Protein AF-A0A2M7H210-F1 (afdb_monomer_lite)

Secondary structure (DSSP, 8-state):
--HHHHHHHHHTHHHHHHHHHHHHHHHTHHHHHHHHHHHHTT----HHHHHHHHHHHHHHHHHHHHHHHHHHHHH-THHHHHS-HHHHHHHHHHHHHHHHHHHHHHHHHTT---SSS---HHHHHHHHHHHHHHHHHIIIIIS--TT-S-PPPHHHHHHHHHHHHHHHHHHHHHHHHHHHHHH-GGG--THHHHHHHHHHHHHHHHHHHHHTHHHHHHHHHH--SHHHHHHHHHHHHHHHHHHHHHHH-

pLDDT: mean 85.35, std 11.27, range [50.44, 97.88]

Structure (mmCIF, N/CA/C/O backbone):
data_AF-A0A2M7H210-F1
#
_entry.id   AF-A0A2M7H210-F1
#
loop_
_atom_site.group_PDB
_atom_site.id
_atom_site.type_symbol
_atom_site.label_atom_id
_atom_site.label_alt_id
_atom_site.label_comp_id
_atom_site.label_asym_id
_atom_site.label_entity_id
_atom_site.label_seq_id
_atom_site.pdbx_PDB_ins_code
_atom_site.Cartn_x
_atom_site.Cartn_y
_atom_site.Cartn_z
_atom_site.occupancy
_atom_site.B_iso_or_equiv
_atom_site.auth_seq_id
_atom_site.auth_comp_id
_atom_site.auth_asym_id
_atom_site.auth_atom_id
_atom_site.pdbx_PDB_model_num
ATOM 1 N N . MET A 1 1 ? -6.402 -12.802 30.227 1.00 54.97 1 MET A N 1
ATOM 2 C CA . MET A 1 1 ? -5.670 -11.764 29.464 1.00 54.97 1 MET A CA 1
ATOM 3 C C . MET A 1 1 ? -6.463 -10.471 29.579 1.00 54.97 1 MET A C 1
ATOM 5 O O . MET A 1 1 ? -7.644 -10.494 29.256 1.00 54.97 1 MET A O 1
ATOM 9 N N . SER A 1 2 ? -5.897 -9.402 30.146 1.00 61.41 2 SER A N 1
ATOM 10 C CA . SER A 1 2 ? -6.655 -8.170 30.409 1.00 61.41 2 SER A CA 1
ATOM 11 C C . SER A 1 2 ? -7.046 -7.480 29.098 1.00 61.41 2 SER A C 1
ATOM 13 O O . SER A 1 2 ? -6.285 -7.476 28.130 1.00 61.41 2 SER A O 1
ATOM 15 N N . THR A 1 3 ? -8.230 -6.871 29.065 1.00 71.19 3 THR A N 1
ATOM 16 C CA . THR A 1 3 ? -8.740 -6.068 27.935 1.00 71.19 3 THR A CA 1
ATOM 17 C C . THR A 1 3 ? -7.764 -4.964 27.500 1.00 71.19 3 THR A C 1
ATOM 19 O O . THR A 1 3 ? -7.762 -4.565 26.338 1.00 71.19 3 THR A O 1
ATOM 22 N N . SER A 1 4 ? -6.878 -4.533 28.403 1.00 72.38 4 SER A N 1
ATOM 23 C CA . SER A 1 4 ? -5.791 -3.581 28.151 1.00 72.38 4 SER A CA 1
ATOM 24 C C . SER A 1 4 ? -4.758 -4.086 27.131 1.00 72.38 4 SER A C 1
ATOM 26 O O . SER A 1 4 ? -4.449 -3.375 26.176 1.00 72.38 4 SER A O 1
ATOM 28 N N . PHE A 1 5 ? -4.286 -5.334 27.250 1.00 75.81 5 PHE A N 1
ATOM 29 C CA . PHE A 1 5 ? -3.266 -5.876 26.337 1.00 75.81 5 PHE A CA 1
ATOM 30 C C . PHE A 1 5 ? -3.789 -6.021 24.903 1.00 75.81 5 PHE A C 1
ATOM 32 O O . PHE A 1 5 ? -3.098 -5.686 23.945 1.00 75.81 5 PHE A O 1
ATOM 39 N N . LEU A 1 6 ? -5.036 -6.474 24.745 1.00 74.25 6 LEU A N 1
ATOM 40 C CA . LEU A 1 6 ? -5.645 -6.646 23.425 1.00 74.25 6 LEU A CA 1
ATOM 41 C C . LEU A 1 6 ? -5.843 -5.299 22.710 1.00 74.25 6 LEU A C 1
ATOM 43 O O . LEU A 1 6 ? -5.673 -5.212 21.497 1.00 74.25 6 LEU A O 1
ATOM 47 N N . ASN A 1 7 ? -6.192 -4.251 23.459 1.00 70.56 7 ASN A N 1
ATOM 48 C CA . ASN A 1 7 ? -6.334 -2.901 22.919 1.00 70.56 7 ASN A CA 1
ATOM 49 C C . ASN A 1 7 ? -4.974 -2.301 22.541 1.00 70.56 7 ASN A C 1
ATOM 51 O O . ASN A 1 7 ? -4.860 -1.693 21.481 1.00 70.56 7 ASN A O 1
ATOM 55 N N . TYR A 1 8 ? -3.943 -2.546 23.353 1.00 74.25 8 TYR A N 1
ATOM 56 C CA . TYR A 1 8 ? -2.568 -2.153 23.049 1.00 74.25 8 TYR A CA 1
ATOM 57 C C . TYR A 1 8 ? -2.049 -2.828 21.770 1.00 74.25 8 TYR A C 1
ATOM 59 O O . TYR A 1 8 ? -1.584 -2.158 20.854 1.00 74.25 8 TYR A O 1
ATOM 67 N N . ALA A 1 9 ? -2.214 -4.149 21.647 1.00 78.88 9 ALA A N 1
ATOM 68 C CA . ALA A 1 9 ? -1.793 -4.890 20.458 1.00 78.88 9 ALA A CA 1
ATOM 69 C C . ALA A 1 9 ? -2.498 -4.410 19.176 1.00 78.88 9 ALA A C 1
ATOM 71 O O . ALA A 1 9 ? -1.893 -4.393 18.108 1.00 78.88 9 ALA A O 1
ATOM 72 N N . LYS A 1 10 ? -3.768 -3.994 19.274 1.00 77.19 10 LYS A N 1
ATOM 73 C CA . LYS A 1 10 ? -4.526 -3.431 18.144 1.00 77.19 10 LYS A CA 1
ATOM 74 C C . LYS A 1 10 ? -4.008 -2.058 17.718 1.00 77.19 10 LYS A C 1
ATOM 76 O O . LYS A 1 10 ? -3.825 -1.842 16.527 1.00 77.19 10 LYS A O 1
ATOM 81 N N . ALA A 1 11 ? -3.708 -1.179 18.674 1.00 73.56 11 ALA A N 1
ATOM 82 C CA . ALA A 1 11 ? -3.163 0.154 18.398 1.00 73.56 11 ALA A CA 1
ATOM 83 C C . ALA A 1 11 ? -1.788 0.117 17.698 1.00 73.56 11 ALA A C 1
ATOM 85 O O . ALA A 1 11 ? -1.398 1.085 17.054 1.00 73.56 11 ALA A O 1
ATOM 86 N N . HIS A 1 12 ? -1.067 -1.006 17.787 1.00 86.12 12 HIS A N 1
ATOM 87 C CA . HIS A 1 12 ? 0.260 -1.182 17.189 1.00 86.12 12 HIS A CA 1
ATOM 88 C C . HIS A 1 12 ? 0.289 -2.125 15.977 1.00 86.12 12 HIS A C 1
ATOM 90 O O . HIS A 1 12 ? 1.363 -2.561 15.559 1.00 86.12 12 HIS A O 1
ATOM 96 N N . ARG A 1 13 ? -0.862 -2.429 15.363 1.00 90.19 13 ARG A N 1
ATOM 97 C CA . ARG A 1 13 ? -0.901 -3.275 14.157 1.00 90.19 13 ARG A CA 1
ATOM 98 C C . ARG A 1 13 ? -0.168 -2.670 12.965 1.00 90.19 13 ARG A C 1
ATOM 100 O O . ARG A 1 13 ? 0.475 -3.420 12.239 1.00 90.19 13 ARG A O 1
ATOM 107 N N . GLY A 1 14 ? -0.195 -1.350 12.779 1.00 89.69 14 GLY A N 1
ATOM 108 C CA . GLY A 1 14 ? 0.571 -0.728 11.695 1.00 89.69 14 GLY A CA 1
ATOM 109 C C . GLY A 1 14 ? 2.087 -0.748 11.932 1.00 89.69 14 GLY A C 1
ATOM 110 O O . GLY A 1 14 ? 2.851 -0.844 10.975 1.00 89.69 14 GLY A O 1
ATOM 111 N N . VAL A 1 15 ? 2.544 -0.802 13.191 1.00 92.25 15 VAL A N 1
ATOM 112 C CA . VAL A 1 15 ? 3.959 -1.074 13.509 1.00 92.25 15 VAL A CA 1
ATOM 113 C C . VAL A 1 15 ? 4.332 -2.502 13.104 1.00 92.25 15 VAL A C 1
ATOM 115 O O . VAL A 1 15 ? 5.370 -2.712 12.483 1.00 92.25 15 VAL A O 1
ATOM 118 N N . ALA A 1 16 ? 3.477 -3.484 13.409 1.00 93.44 16 ALA A N 1
ATOM 119 C CA . ALA A 1 16 ? 3.690 -4.865 12.976 1.00 93.44 16 ALA A CA 1
ATOM 120 C C . ALA A 1 16 ? 3.699 -4.986 11.442 1.00 93.44 16 ALA A C 1
ATOM 122 O O . ALA A 1 16 ? 4.568 -5.659 10.895 1.00 93.44 16 ALA A O 1
ATOM 123 N N . PHE A 1 17 ? 2.796 -4.283 10.751 1.00 95.88 17 PHE A N 1
ATOM 124 C CA . PHE A 1 17 ? 2.815 -4.166 9.293 1.00 95.88 17 PHE A CA 1
ATOM 125 C C . PHE A 1 17 ? 4.162 -3.636 8.786 1.00 95.88 17 PHE A C 1
ATOM 127 O O . PHE A 1 17 ? 4.757 -4.257 7.914 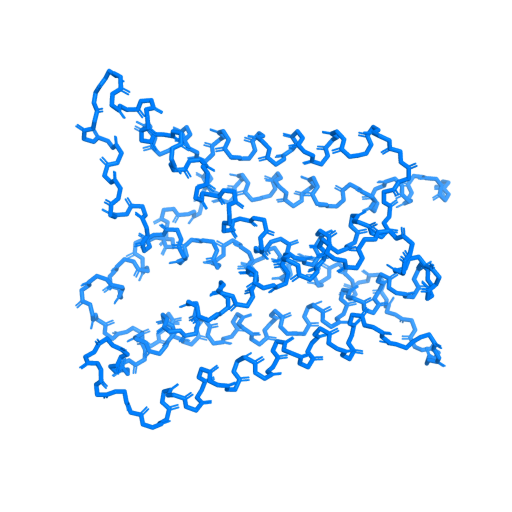1.00 95.88 17 PHE A O 1
ATOM 134 N N . ASN A 1 18 ? 4.677 -2.542 9.359 1.00 95.75 18 ASN A N 1
ATOM 135 C CA . ASN A 1 18 ? 5.951 -1.947 8.946 1.00 95.75 18 ASN A CA 1
ATOM 136 C C . ASN A 1 18 ? 7.116 -2.946 9.090 1.00 95.75 18 ASN A C 1
ATOM 138 O O . ASN A 1 18 ? 7.953 -3.053 8.200 1.00 95.75 18 ASN A O 1
ATOM 142 N N . LEU A 1 19 ? 7.138 -3.740 10.167 1.00 95.12 19 LEU A N 1
ATOM 143 C CA . LEU A 1 19 ? 8.138 -4.801 10.349 1.00 95.12 19 LEU A CA 1
ATOM 144 C C . LEU A 1 19 ? 8.019 -5.911 9.295 1.00 95.12 19 LEU A C 1
ATOM 146 O O . LEU A 1 19 ? 9.030 -6.352 8.751 1.00 95.12 19 LEU A O 1
ATOM 150 N N . VAL A 1 20 ? 6.796 -6.355 8.990 1.00 96.25 20 VAL A N 1
ATOM 151 C CA . VAL A 1 20 ? 6.556 -7.353 7.934 1.00 96.25 20 VAL A CA 1
ATOM 152 C C . VAL A 1 20 ? 6.946 -6.797 6.566 1.00 96.25 20 VAL A C 1
ATOM 154 O O . VAL A 1 20 ? 7.534 -7.515 5.765 1.00 96.25 20 VAL A O 1
ATOM 157 N N . PHE A 1 21 ? 6.684 -5.517 6.314 1.00 95.94 21 PHE A N 1
ATOM 158 C CA . PHE A 1 21 ? 7.062 -4.842 5.080 1.00 95.94 21 PHE A CA 1
ATOM 159 C C . PHE A 1 21 ? 8.587 -4.731 4.926 1.00 95.94 21 PHE A C 1
ATOM 161 O O . PHE A 1 21 ? 9.111 -5.028 3.858 1.00 95.94 21 PHE A O 1
ATOM 168 N N . ILE A 1 22 ? 9.318 -4.395 5.995 1.00 95.56 22 ILE A N 1
ATOM 169 C CA . ILE A 1 22 ? 10.793 -4.431 6.017 1.00 95.56 22 ILE A CA 1
ATOM 170 C C . ILE A 1 22 ? 11.304 -5.835 5.669 1.00 95.56 22 ILE A C 1
ATOM 172 O O . ILE A 1 22 ? 12.197 -5.983 4.836 1.00 95.56 22 ILE A O 1
ATOM 176 N N . LEU A 1 23 ? 10.719 -6.874 6.272 1.00 95.56 23 LEU A N 1
ATOM 177 C CA . LEU A 1 23 ? 11.086 -8.261 5.983 1.00 95.56 23 LEU A CA 1
ATOM 178 C C . LEU A 1 23 ? 10.789 -8.637 4.524 1.00 95.56 23 LEU A C 1
ATOM 180 O O . LEU A 1 23 ? 11.584 -9.323 3.8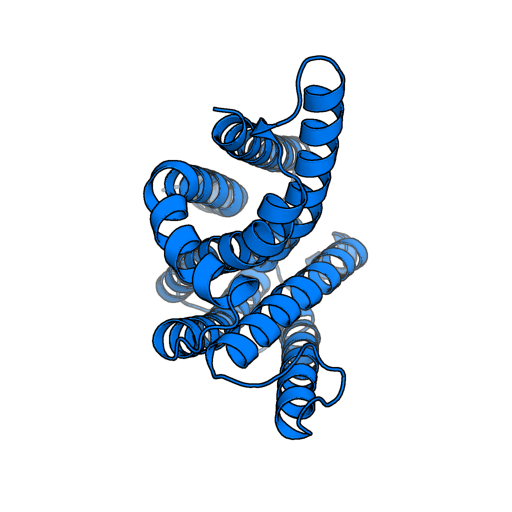84 1.00 95.56 23 LEU A O 1
ATOM 184 N N . TYR A 1 24 ? 9.663 -8.168 3.991 1.00 95.38 24 TYR A N 1
ATOM 185 C CA . TYR A 1 24 ? 9.306 -8.334 2.588 1.00 95.38 24 TYR A CA 1
ATOM 186 C C . TYR A 1 24 ? 10.326 -7.670 1.653 1.00 95.38 24 TYR A C 1
ATOM 188 O O . TYR A 1 24 ? 10.808 -8.321 0.730 1.00 95.38 24 TYR A O 1
ATOM 196 N N . VAL A 1 25 ? 10.697 -6.416 1.917 1.00 92.62 25 VAL A N 1
ATOM 197 C CA . VAL A 1 25 ? 11.721 -5.668 1.167 1.00 92.62 25 VAL A CA 1
ATOM 198 C C . VAL A 1 25 ? 13.045 -6.427 1.164 1.00 92.62 25 VAL A C 1
ATOM 200 O O . VAL A 1 25 ? 13.636 -6.639 0.111 1.00 92.62 25 VAL A O 1
ATOM 203 N N . ALA A 1 26 ? 13.472 -6.918 2.329 1.00 92.88 26 ALA A N 1
ATOM 204 C CA . ALA A 1 26 ? 14.739 -7.626 2.474 1.00 92.88 26 ALA A CA 1
ATOM 205 C C . ALA A 1 26 ? 14.796 -8.968 1.721 1.00 92.88 26 ALA A C 1
ATOM 207 O O . ALA A 1 26 ? 15.870 -9.372 1.283 1.00 92.88 26 ALA A O 1
ATOM 208 N N . LEU A 1 27 ? 13.671 -9.688 1.613 1.00 93.62 27 LEU A N 1
ATOM 209 C CA . LEU A 1 27 ? 13.661 -11.083 1.151 1.00 93.62 27 LEU A CA 1
ATOM 210 C C . LEU A 1 27 ? 12.991 -11.301 -0.210 1.00 93.62 27 LEU A C 1
ATOM 212 O O . LEU A 1 27 ? 13.406 -12.181 -0.960 1.00 93.62 27 LEU A O 1
ATOM 216 N N . PHE A 1 28 ? 11.931 -10.554 -0.516 1.00 90.62 28 PHE A N 1
ATOM 217 C CA . PHE A 1 28 ? 11.007 -10.873 -1.609 1.00 90.62 28 PHE A CA 1
ATOM 218 C C . PHE A 1 28 ? 10.894 -9.775 -2.666 1.00 90.62 28 PHE A C 1
ATOM 220 O O . PHE A 1 28 ? 10.545 -10.084 -3.805 1.00 90.62 28 PHE A O 1
ATOM 227 N N . GLN A 1 29 ? 11.212 -8.520 -2.336 1.00 89.62 29 GLN A N 1
ATOM 228 C CA . GLN A 1 29 ? 11.146 -7.420 -3.302 1.00 89.62 29 GLN A CA 1
ATOM 229 C C . GLN A 1 29 ? 11.952 -7.688 -4.590 1.00 89.62 29 GLN A C 1
ATOM 231 O O . GLN A 1 29 ? 11.381 -7.465 -5.658 1.00 89.62 29 GLN A O 1
ATOM 236 N N . PRO A 1 30 ? 13.198 -8.214 -4.561 1.00 85.44 30 PRO A N 1
ATOM 237 C CA . PRO A 1 30 ? 13.960 -8.463 -5.792 1.00 85.44 30 PRO A CA 1
ATOM 238 C C . PRO A 1 30 ? 13.266 -9.427 -6.764 1.00 85.44 30 PRO A C 1
ATOM 240 O O . PRO A 1 30 ? 13.347 -9.257 -7.979 1.00 85.44 30 PRO A O 1
ATOM 243 N N . LEU A 1 31 ? 12.541 -10.421 -6.236 1.00 83.88 31 LEU A N 1
ATOM 244 C CA . LEU A 1 31 ? 11.816 -11.399 -7.050 1.00 83.88 31 LEU A CA 1
ATOM 245 C C . LEU A 1 31 ? 10.662 -10.736 -7.809 1.00 83.88 31 LEU A C 1
ATOM 247 O O . LEU A 1 31 ? 10.481 -10.992 -8.996 1.00 83.88 31 LEU A O 1
ATOM 251 N N . LEU A 1 32 ? 9.903 -9.867 -7.137 1.00 80.75 32 LEU A N 1
ATOM 252 C CA . LEU A 1 32 ? 8.762 -9.181 -7.743 1.00 80.75 32 LEU A CA 1
ATOM 253 C C . LEU A 1 32 ? 9.179 -8.041 -8.674 1.00 80.75 32 LEU A C 1
ATOM 255 O O . LEU A 1 32 ? 8.550 -7.887 -9.717 1.00 80.75 32 LEU A O 1
ATOM 259 N N . LEU A 1 33 ? 10.254 -7.313 -8.347 1.00 80.56 33 LEU A N 1
ATOM 260 C CA . LEU A 1 33 ? 10.839 -6.299 -9.234 1.00 80.56 33 LEU A CA 1
ATOM 261 C C . LEU A 1 33 ? 11.207 -6.906 -10.592 1.00 80.56 33 LEU A C 1
ATOM 263 O O . LEU A 1 33 ? 10.763 -6.436 -11.628 1.00 80.56 33 LEU A O 1
ATOM 267 N N . SER A 1 34 ? 11.913 -8.039 -10.618 1.00 77.69 34 SER A N 1
ATOM 268 C CA . SER A 1 34 ? 12.318 -8.643 -11.899 1.00 77.69 34 SER A CA 1
ATOM 269 C C . SER A 1 34 ? 11.149 -8.913 -12.866 1.00 77.69 34 SER A C 1
ATOM 271 O O . SER A 1 34 ? 11.301 -8.775 -14.078 1.00 77.69 34 SER A O 1
ATOM 273 N N . GLY A 1 35 ? 9.967 -9.259 -12.339 1.00 73.19 35 GLY A N 1
ATOM 274 C CA . GLY A 1 35 ? 8.769 -9.493 -13.144 1.00 73.19 35 GLY A CA 1
ATOM 275 C C . GLY A 1 35 ? 8.004 -8.223 -13.518 1.00 73.19 35 GLY A C 1
ATOM 276 O O . GLY A 1 35 ? 7.361 -8.198 -14.567 1.00 73.19 35 GLY A O 1
ATOM 277 N N . ALA A 1 36 ? 8.052 -7.191 -12.676 1.00 76.06 36 ALA A N 1
ATOM 278 C CA . ALA A 1 36 ? 7.349 -5.937 -12.905 1.00 76.06 36 ALA A CA 1
ATOM 279 C C . ALA A 1 36 ? 8.121 -5.023 -13.887 1.00 76.06 36 ALA A C 1
ATOM 281 O O . ALA A 1 36 ? 7.501 -4.492 -14.816 1.00 76.06 36 ALA A O 1
ATOM 282 N N . SER A 1 37 ? 9.462 -4.980 -13.816 1.00 76.88 37 SER A N 1
ATOM 283 C CA . SER A 1 37 ? 10.294 -4.146 -14.701 1.00 76.88 37 SER A CA 1
ATOM 284 C C . SER A 1 37 ? 10.131 -4.546 -16.165 1.00 76.88 37 SER A C 1
ATOM 286 O O . SER A 1 37 ? 9.934 -3.688 -17.027 1.00 76.88 37 SER A O 1
ATOM 288 N N . ALA A 1 38 ? 10.097 -5.856 -16.441 1.00 73.50 38 ALA A N 1
ATOM 289 C CA . ALA A 1 38 ? 9.904 -6.398 -17.787 1.00 73.50 38 ALA A CA 1
ATOM 290 C C . ALA A 1 38 ? 8.594 -5.920 -18.444 1.00 73.50 38 ALA A C 1
ATOM 292 O O . ALA A 1 38 ? 8.511 -5.761 -19.659 1.00 73.50 38 ALA A O 1
ATOM 293 N N . VAL A 1 39 ? 7.554 -5.657 -17.653 1.00 74.50 39 VAL A N 1
ATOM 294 C CA . VAL A 1 39 ? 6.258 -5.201 -18.172 1.00 74.50 39 VAL A CA 1
ATOM 295 C C . VAL A 1 39 ? 6.223 -3.688 -18.329 1.00 74.50 39 VAL A C 1
ATOM 297 O O . VAL A 1 39 ? 5.749 -3.176 -19.348 1.00 74.50 39 VAL A O 1
ATOM 300 N N . MET A 1 40 ? 6.719 -2.970 -17.322 1.00 73.69 40 MET A N 1
ATOM 301 C CA . MET A 1 40 ? 6.646 -1.513 -17.278 1.00 73.69 40 MET A CA 1
ATOM 302 C C . MET A 1 40 ? 7.596 -0.857 -18.284 1.00 73.69 40 MET A C 1
ATOM 304 O O . MET A 1 40 ? 7.194 0.096 -18.952 1.00 73.69 40 MET A O 1
ATOM 308 N N . HIS A 1 41 ? 8.812 -1.388 -18.444 1.00 74.38 41 HIS A N 1
ATOM 309 C CA . HIS A 1 41 ? 9.849 -0.784 -19.284 1.00 74.38 41 HIS A CA 1
ATOM 310 C C . HIS A 1 41 ? 9.874 -1.343 -20.701 1.00 74.38 41 HIS A C 1
ATOM 312 O O . HIS A 1 41 ? 9.948 -0.585 -21.666 1.00 74.38 41 HIS A O 1
ATOM 318 N N . GLU A 1 42 ? 9.786 -2.663 -20.845 1.00 74.44 42 GLU A N 1
ATOM 319 C CA . GLU A 1 42 ? 9.924 -3.307 -22.154 1.00 74.44 42 GLU A CA 1
ATOM 320 C C . GLU A 1 42 ? 8.585 -3.434 -22.899 1.00 74.44 42 GLU A C 1
ATOM 322 O O . GLU A 1 42 ? 8.541 -3.981 -23.999 1.00 74.44 42 GLU A O 1
ATOM 327 N N . GLN A 1 43 ? 7.490 -2.934 -22.305 1.00 74.12 43 GLN A N 1
ATOM 328 C CA . GLN A 1 43 ? 6.120 -3.038 -22.828 1.00 74.12 43 GLN A CA 1
ATOM 329 C C . GLN A 1 43 ? 5.729 -4.479 -23.195 1.00 74.12 43 GLN A C 1
ATOM 331 O O . GLN A 1 43 ? 4.921 -4.717 -24.096 1.00 74.12 43 GLN A O 1
ATOM 336 N N . GLN A 1 44 ? 6.304 -5.462 -22.497 1.00 83.94 44 GLN A N 1
ATOM 337 C CA . GLN A 1 44 ? 6.000 -6.858 -22.751 1.00 83.94 44 GLN A CA 1
ATOM 338 C C . GLN A 1 44 ? 4.649 -7.235 -22.148 1.00 83.94 44 GLN A C 1
ATOM 340 O O . GLN A 1 44 ? 4.334 -6.926 -20.997 1.00 83.94 44 GLN A O 1
ATOM 345 N N . ILE A 1 45 ? 3.862 -7.972 -22.929 1.00 89.94 45 ILE A N 1
ATOM 346 C CA . ILE A 1 45 ? 2.613 -8.560 -22.453 1.00 89.94 45 ILE A CA 1
ATOM 347 C C . ILE A 1 45 ? 2.955 -9.676 -21.463 1.00 89.94 45 ILE A C 1
ATOM 349 O O . ILE A 1 45 ? 3.623 -10.650 -21.807 1.00 89.94 45 ILE A O 1
ATOM 353 N N . ASN A 1 46 ? 2.438 -9.564 -20.244 1.00 91.12 46 ASN A N 1
ATOM 354 C CA . ASN A 1 46 ? 2.575 -10.565 -19.197 1.00 91.12 46 ASN A CA 1
ATOM 355 C C . ASN A 1 46 ? 1.219 -10.786 -18.519 1.00 91.12 46 ASN A C 1
ATOM 357 O O . ASN A 1 46 ? 0.876 -10.166 -17.509 1.00 91.12 46 ASN A O 1
ATOM 361 N N . PHE A 1 47 ? 0.443 -11.718 -19.076 1.00 92.62 47 PHE A N 1
ATOM 362 C CA . PHE A 1 47 ? -0.896 -12.032 -18.579 1.00 92.62 47 PHE A CA 1
ATOM 363 C C . PHE A 1 47 ? -0.906 -12.474 -17.115 1.00 92.62 47 PHE A C 1
ATOM 365 O O . PHE A 1 47 ? -1.861 -12.174 -16.403 1.00 92.62 47 PHE A O 1
ATOM 372 N N . LEU A 1 48 ? 0.143 -13.161 -16.649 1.00 91.31 48 LEU A N 1
ATOM 373 C CA . LEU A 1 48 ? 0.227 -13.602 -15.260 1.00 91.31 48 LEU A CA 1
ATOM 374 C C . LEU A 1 48 ? 0.300 -12.402 -14.311 1.00 91.31 48 LEU A C 1
ATOM 376 O O . LEU A 1 48 ? -0.454 -12.362 -13.339 1.00 91.31 48 LEU A O 1
ATOM 380 N N . LEU A 1 49 ? 1.151 -11.414 -14.615 1.00 89.62 49 LEU A N 1
ATOM 381 C CA . LEU A 1 49 ? 1.229 -10.183 -13.828 1.00 89.62 49 LEU A CA 1
ATOM 382 C C . LEU A 1 49 ? -0.094 -9.412 -13.882 1.00 89.62 49 LEU A C 1
ATOM 384 O O . LEU A 1 49 ? -0.598 -8.995 -12.842 1.00 89.62 49 LEU A O 1
ATOM 388 N N . GLY A 1 50 ? -0.698 -9.284 -15.067 1.00 93.00 50 GLY A N 1
ATOM 389 C CA . GLY A 1 50 ? -1.995 -8.623 -15.230 1.00 93.00 50 GLY A CA 1
ATOM 390 C C . GLY A 1 50 ? -3.104 -9.269 -14.392 1.00 93.00 50 GLY A C 1
ATOM 391 O O . GLY A 1 50 ? -3.817 -8.580 -13.665 1.00 93.00 50 GLY A O 1
ATOM 392 N N . ILE A 1 51 ? -3.218 -10.600 -14.421 1.00 94.94 51 ILE A N 1
ATOM 393 C CA . ILE A 1 51 ? -4.189 -11.351 -13.608 1.00 94.94 51 ILE A CA 1
ATOM 394 C C . ILE A 1 51 ? -3.889 -11.200 -12.111 1.00 94.94 51 ILE A C 1
ATOM 396 O O . ILE A 1 51 ? -4.817 -11.039 -11.316 1.00 94.94 51 ILE A O 1
ATOM 400 N N . LEU A 1 52 ? -2.613 -11.223 -11.717 1.00 93.19 52 LEU A N 1
ATOM 401 C CA . LEU A 1 52 ? -2.200 -11.039 -10.327 1.00 93.19 52 LEU A CA 1
ATOM 402 C C . LEU A 1 52 ? -2.594 -9.652 -9.812 1.00 93.19 52 LEU A C 1
ATOM 404 O O . LEU A 1 52 ? -3.215 -9.560 -8.754 1.00 93.19 52 LEU A O 1
ATOM 408 N N . LEU A 1 53 ? -2.295 -8.588 -10.563 1.00 94.12 53 LEU A N 1
ATOM 409 C CA . LEU A 1 53 ? -2.655 -7.214 -10.203 1.00 94.12 53 LEU A CA 1
ATOM 410 C C . LEU A 1 53 ? -4.177 -7.025 -10.151 1.00 94.12 53 LEU A C 1
ATOM 412 O O . LEU A 1 53 ? -4.688 -6.431 -9.203 1.00 94.12 53 LEU A O 1
ATOM 416 N N . ALA A 1 54 ? -4.918 -7.602 -11.102 1.00 96.19 54 ALA A N 1
ATOM 417 C CA . ALA A 1 54 ? -6.380 -7.599 -11.075 1.00 96.19 54 ALA A CA 1
ATOM 418 C C . ALA A 1 54 ? -6.927 -8.287 -9.812 1.00 96.19 54 ALA A C 1
ATOM 420 O O . ALA A 1 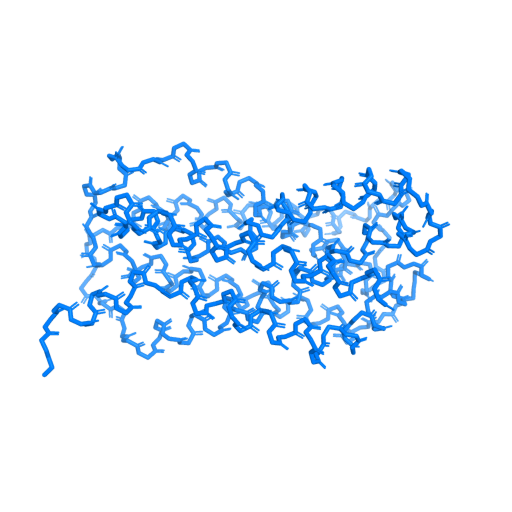54 ? -7.786 -7.742 -9.114 1.00 96.19 54 ALA A O 1
ATOM 421 N N . GLY A 1 55 ? -6.397 -9.469 -9.481 1.00 96.94 55 GLY A N 1
ATOM 422 C CA . GLY A 1 55 ? -6.746 -10.196 -8.262 1.00 96.94 55 GLY A CA 1
ATOM 423 C C . GLY A 1 55 ? -6.425 -9.396 -7.001 1.00 96.94 55 GLY A C 1
ATOM 424 O O . GLY A 1 55 ? -7.232 -9.364 -6.072 1.00 96.94 55 GLY A O 1
ATOM 425 N N . LEU A 1 56 ? -5.292 -8.692 -6.988 1.00 96.25 56 LEU A N 1
ATOM 426 C CA . LEU A 1 56 ? -4.863 -7.852 -5.875 1.00 96.25 56 LEU A CA 1
ATOM 427 C C . LEU A 1 56 ? -5.841 -6.697 -5.609 1.00 96.25 56 LEU A C 1
ATOM 429 O O . LEU A 1 56 ? -6.210 -6.472 -4.459 1.00 96.25 56 LEU A O 1
ATOM 433 N N . LEU A 1 57 ? -6.320 -6.024 -6.661 1.00 96.75 57 LEU A N 1
ATOM 434 C CA . LEU A 1 57 ? -7.319 -4.950 -6.565 1.00 96.75 57 LEU A CA 1
ATOM 435 C C . LEU A 1 57 ? -8.661 -5.460 -6.003 1.00 96.75 57 LEU A C 1
ATOM 437 O O . LEU A 1 57 ? -9.309 -4.803 -5.181 1.00 96.75 57 LEU A O 1
ATOM 441 N N . VAL A 1 58 ? -9.078 -6.669 -6.392 1.00 96.94 58 VAL A N 1
ATOM 442 C CA . VAL A 1 58 ? -10.282 -7.311 -5.834 1.00 96.94 58 VAL A CA 1
ATOM 443 C C . VAL A 1 58 ? -10.081 -7.670 -4.359 1.00 96.94 58 VAL A C 1
ATOM 445 O O . VAL A 1 58 ? -10.946 -7.383 -3.528 1.00 96.94 58 VAL A O 1
ATOM 448 N N . VAL A 1 59 ? -8.939 -8.273 -4.018 1.00 96.62 59 VAL A N 1
ATOM 449 C CA . VAL A 1 59 ? -8.586 -8.652 -2.641 1.00 96.62 59 VAL A CA 1
ATOM 450 C C . VAL A 1 59 ? -8.555 -7.428 -1.729 1.00 96.62 59 VAL A C 1
ATOM 452 O O . VAL A 1 59 ? -9.155 -7.452 -0.655 1.00 96.62 59 VAL A O 1
ATOM 455 N N . GLU A 1 60 ? -7.933 -6.342 -2.175 1.00 96.56 60 GLU A N 1
ATOM 456 C CA . GLU A 1 60 ? -7.905 -5.061 -1.473 1.00 96.56 60 GLU A CA 1
ATOM 457 C C . GLU A 1 60 ? -9.319 -4.536 -1.193 1.00 96.56 60 GLU A C 1
ATOM 459 O O . GLU A 1 60 ? -9.623 -4.181 -0.055 1.00 96.56 60 GLU A O 1
ATOM 464 N N . THR A 1 61 ? -10.212 -4.555 -2.191 1.00 95.81 61 THR A N 1
ATOM 465 C CA . THR A 1 61 ? -11.613 -4.116 -2.035 1.00 95.81 61 THR A CA 1
ATOM 466 C C . THR A 1 61 ? -12.293 -4.831 -0.867 1.00 95.81 61 THR A C 1
ATOM 468 O O . THR A 1 61 ? -12.955 -4.218 -0.021 1.00 95.81 61 THR A O 1
ATOM 471 N N . ILE A 1 62 ? -12.144 -6.158 -0.826 1.00 95.56 62 ILE A N 1
ATOM 472 C CA . ILE A 1 62 ? -12.741 -7.014 0.201 1.00 95.56 62 ILE A CA 1
ATOM 473 C C . ILE A 1 62 ? -12.102 -6.718 1.561 1.00 95.56 62 ILE A C 1
ATOM 475 O O . ILE A 1 62 ? -12.811 -6.584 2.564 1.00 95.56 62 ILE A O 1
ATOM 479 N N . ALA A 1 63 ? -10.777 -6.577 1.591 1.00 96.25 63 ALA A N 1
ATOM 480 C CA . ALA A 1 63 ? -10.015 -6.360 2.807 1.00 96.25 63 ALA A CA 1
ATOM 481 C C . ALA A 1 63 ? -10.299 -4.986 3.434 1.00 96.25 63 ALA A C 1
ATOM 483 O O . ALA A 1 63 ? -10.590 -4.928 4.628 1.00 96.25 63 ALA A O 1
ATOM 484 N N . LEU A 1 64 ? -10.330 -3.901 2.651 1.00 94.19 64 LEU A N 1
ATOM 485 C CA . LEU A 1 64 ? -10.707 -2.563 3.125 1.00 94.19 64 LEU A CA 1
ATOM 486 C C . LEU A 1 64 ? -12.131 -2.551 3.681 1.00 94.19 64 LEU A C 1
ATOM 488 O O . LEU A 1 64 ? -12.364 -2.046 4.779 1.00 94.19 64 LEU A O 1
ATOM 492 N N . LYS A 1 65 ? -13.080 -3.194 2.989 1.00 92.62 65 LYS A N 1
ATOM 493 C CA . LYS A 1 65 ? -14.457 -3.340 3.481 1.00 92.62 65 LYS A CA 1
ATOM 494 C C . LYS A 1 65 ? -14.508 -4.038 4.842 1.00 92.62 65 LYS A C 1
ATOM 496 O O . LYS A 1 65 ? -15.212 -3.580 5.742 1.00 92.62 65 LYS A O 1
ATOM 501 N N . TRP A 1 66 ? -13.804 -5.159 5.007 1.00 93.31 66 TRP A N 1
ATOM 502 C CA . TRP A 1 66 ? -13.756 -5.871 6.289 1.00 93.31 66 TRP A CA 1
ATOM 503 C C . TRP A 1 66 ? -13.050 -5.053 7.368 1.00 93.31 66 TRP A C 1
ATOM 505 O O . TRP A 1 66 ? -13.533 -5.005 8.500 1.00 93.31 66 TRP A O 1
ATOM 515 N N . LYS A 1 67 ? -11.953 -4.380 7.013 1.00 92.62 67 LYS A N 1
ATOM 516 C CA . LYS A 1 67 ? -11.152 -3.568 7.923 1.00 92.62 67 LYS A CA 1
ATOM 517 C C . LYS A 1 67 ? -11.933 -2.368 8.448 1.00 92.62 67 LYS A C 1
ATOM 519 O O . LYS A 1 67 ? -12.037 -2.212 9.662 1.00 92.62 67 LYS A O 1
ATOM 524 N N . PHE A 1 68 ? -12.541 -1.571 7.572 1.00 90.38 68 PHE A N 1
ATOM 525 C CA . PHE A 1 68 ? -13.320 -0.398 7.976 1.00 90.38 68 PHE A CA 1
ATOM 526 C C . PHE A 1 68 ? -14.527 -0.778 8.817 1.00 90.38 68 PHE A C 1
ATOM 528 O O . PHE A 1 68 ? -14.737 -0.181 9.870 1.00 90.38 68 PHE A O 1
ATOM 535 N N . ARG A 1 69 ? -15.258 -1.838 8.444 1.00 88.44 69 ARG A N 1
ATOM 536 C CA . ARG A 1 69 ? -16.332 -2.368 9.297 1.00 88.44 69 ARG A CA 1
ATOM 537 C C . ARG A 1 69 ? -15.811 -2.766 10.676 1.00 88.44 69 ARG A C 1
ATOM 539 O O . ARG A 1 69 ? -16.375 -2.338 11.673 1.00 88.44 69 ARG A O 1
ATOM 546 N N . ALA A 1 70 ? -14.711 -3.517 10.749 1.00 89.62 70 ALA A N 1
ATOM 547 C CA . ALA A 1 70 ? -14.150 -3.955 12.025 1.00 89.62 70 ALA A CA 1
ATOM 548 C C . ALA A 1 70 ? -13.690 -2.785 12.915 1.00 89.62 70 ALA A C 1
ATOM 550 O O . ALA A 1 70 ? -13.831 -2.862 14.138 1.00 89.62 70 ALA A O 1
ATOM 551 N N . VAL A 1 71 ? -13.136 -1.718 12.331 1.00 87.94 71 VAL A N 1
ATOM 552 C CA . VAL A 1 71 ? -12.732 -0.502 13.059 1.00 87.94 71 VAL A CA 1
ATOM 553 C C . VAL A 1 71 ? -13.961 0.285 13.526 1.00 87.94 71 VAL A C 1
ATOM 555 O O . VAL A 1 71 ? -14.042 0.643 14.704 1.00 87.94 71 VAL A O 1
ATOM 558 N N . ASN A 1 72 ? -14.950 0.476 12.652 1.00 84.12 72 ASN A N 1
ATOM 559 C CA . ASN A 1 72 ? -16.189 1.195 12.959 1.00 84.12 72 ASN A CA 1
ATOM 560 C C . ASN A 1 72 ? -17.026 0.489 14.033 1.00 84.12 72 ASN A C 1
ATOM 562 O O . ASN A 1 72 ? -17.527 1.148 14.947 1.00 84.12 72 ASN A O 1
ATOM 566 N N . ASP A 1 73 ? -17.096 -0.845 13.994 1.00 84.44 73 ASP A N 1
ATOM 567 C CA . ASP A 1 73 ? -17.753 -1.674 15.013 1.00 84.44 73 ASP A CA 1
ATOM 568 C C . ASP A 1 73 ? -17.135 -1.481 16.413 1.00 84.44 73 ASP A C 1
ATOM 570 O O . ASP A 1 73 ? -17.808 -1.698 17.423 1.00 84.44 73 ASP A O 1
ATOM 574 N N . ARG A 1 74 ? -15.851 -1.093 16.496 1.00 83.06 74 ARG A N 1
ATOM 575 C CA . ARG A 1 74 ? -15.136 -0.874 17.765 1.00 83.06 74 ARG A CA 1
ATOM 576 C C . ARG A 1 74 ? -15.254 0.542 18.307 1.00 83.06 74 ARG A C 1
ATOM 578 O O . ARG A 1 74 ? -15.364 0.697 19.520 1.00 83.06 74 ARG A O 1
ATOM 585 N N . GLN A 1 75 ? -15.136 1.549 17.445 1.00 77.19 75 GLN A N 1
ATOM 586 C CA . GLN A 1 75 ? -14.993 2.945 17.879 1.00 77.19 75 GLN A CA 1
ATOM 587 C C . GLN A 1 75 ? -16.322 3.713 17.899 1.00 77.19 75 GLN A C 1
ATOM 589 O O . GLN A 1 75 ? -16.450 4.693 18.631 1.00 77.19 75 GLN A O 1
ATOM 594 N N . GLY A 1 76 ? -17.335 3.248 17.158 1.00 66.56 76 GLY A N 1
ATOM 595 C CA . GLY A 1 76 ? -18.605 3.961 17.008 1.00 66.56 76 GLY A CA 1
ATOM 596 C C . GLY A 1 76 ? -18.472 5.260 16.196 1.00 66.56 76 GLY A C 1
ATOM 597 O O . GLY A 1 76 ? -17.379 5.736 15.907 1.00 66.56 76 GLY A O 1
ATOM 598 N N . LYS A 1 77 ? -19.607 5.860 15.809 1.00 61.12 77 LYS A N 1
ATOM 599 C CA . LYS A 1 77 ? -19.651 7.012 14.879 1.00 61.12 77 LYS A CA 1
ATOM 600 C C . LYS A 1 77 ? -18.956 8.288 15.386 1.00 61.12 77 LYS A C 1
ATOM 602 O O . LYS A 1 77 ? -18.521 9.101 14.581 1.00 61.12 77 LYS A O 1
ATOM 607 N N . VAL A 1 78 ? -18.849 8.473 16.703 1.00 54.84 78 VAL A N 1
ATOM 608 C CA . VAL A 1 78 ? -18.432 9.750 17.321 1.00 54.84 78 VAL A CA 1
ATOM 609 C C . VAL A 1 78 ? -16.926 10.028 17.171 1.00 54.84 78 VAL A C 1
ATOM 611 O O . VAL A 1 78 ? -16.507 11.180 17.265 1.00 54.84 78 VAL A O 1
ATOM 614 N N . SER A 1 79 ? -16.084 9.017 16.912 1.00 58.53 79 SER A N 1
ATOM 615 C CA . SER A 1 79 ? -14.629 9.236 16.828 1.00 58.53 79 SER A CA 1
ATOM 616 C C . SER A 1 79 ? -14.160 9.820 15.491 1.00 58.53 79 SER A C 1
ATOM 618 O O . SER A 1 79 ? -13.110 10.457 15.456 1.00 58.53 79 SER A O 1
ATOM 620 N N . PHE A 1 80 ? -14.912 9.629 14.400 1.00 60.38 80 PHE A N 1
ATOM 621 C CA . PHE A 1 80 ? -14.462 10.004 13.054 1.00 60.38 80 PHE A CA 1
ATOM 622 C C . PHE A 1 80 ? -14.446 11.525 12.832 1.00 60.38 80 PHE A C 1
ATOM 624 O O . PHE A 1 80 ? -13.459 12.067 12.336 1.00 60.38 80 PHE A O 1
ATOM 631 N N . GLU A 1 81 ? -15.490 12.235 13.270 1.00 61.28 81 GLU A N 1
ATOM 632 C CA . GLU A 1 81 ? -15.563 13.702 13.155 1.00 61.28 81 GLU A CA 1
ATOM 633 C C . GLU A 1 81 ? -14.507 14.410 14.016 1.00 61.28 81 GLU A C 1
ATOM 635 O O . GLU A 1 81 ? -13.989 15.457 13.633 1.00 61.28 81 GLU A O 1
ATOM 640 N N . LYS A 1 82 ? -14.147 13.825 15.166 1.00 62.09 82 LYS A N 1
ATOM 641 C CA . LYS A 1 82 ? -13.253 14.455 16.146 1.00 62.09 82 LYS A CA 1
ATOM 642 C C . LYS A 1 82 ? -11.762 14.268 15.837 1.00 62.09 82 LYS A C 1
ATOM 644 O O . LYS A 1 82 ? -10.965 15.118 16.222 1.00 62.09 82 LYS A O 1
ATOM 649 N N . ASN A 1 83 ? -11.382 13.185 15.150 1.00 62.03 83 ASN A N 1
ATOM 650 C CA . ASN A 1 83 ? -9.982 12.739 15.066 1.00 62.03 83 ASN A CA 1
ATOM 651 C C . ASN A 1 83 ? -9.309 12.919 13.690 1.00 62.03 83 ASN A C 1
ATOM 653 O O . ASN A 1 83 ? -8.194 12.438 13.502 1.00 62.03 83 ASN A O 1
ATOM 657 N N . GLY A 1 84 ? -9.924 13.634 12.739 1.00 62.97 84 GLY A N 1
ATOM 658 C CA . GLY A 1 84 ? -9.213 14.091 11.534 1.00 62.97 84 GLY A CA 1
ATOM 659 C C . GLY A 1 84 ? -9.725 13.544 10.203 1.00 62.97 84 GLY A C 1
ATOM 660 O O . GLY A 1 84 ? -8.950 13.001 9.414 1.00 62.97 84 GLY A O 1
ATOM 661 N N . ALA A 1 85 ? -11.003 13.787 9.899 1.00 70.94 85 ALA A N 1
ATOM 662 C CA . ALA A 1 85 ? -11.589 13.511 8.583 1.00 70.94 85 ALA A CA 1
ATOM 663 C C . ALA A 1 85 ? -10.756 14.088 7.414 1.00 70.94 85 ALA A C 1
ATOM 665 O O . ALA A 1 85 ? -10.598 13.432 6.386 1.00 70.94 85 ALA A O 1
ATOM 666 N N . GLY A 1 86 ? -10.151 15.272 7.592 1.00 77.94 86 GLY A N 1
ATOM 667 C CA . GLY A 1 86 ? -9.292 15.896 6.577 1.00 77.94 86 GLY A CA 1
ATOM 668 C C . GLY A 1 86 ? -7.995 15.126 6.296 1.00 77.94 86 GLY A C 1
ATOM 669 O O . GLY A 1 86 ? -7.615 14.973 5.139 1.00 77.94 86 GLY A O 1
ATOM 670 N N . GLY A 1 87 ? -7.338 14.584 7.328 1.00 81.62 87 GLY A N 1
ATOM 671 C CA . GLY A 1 87 ? -6.111 13.796 7.152 1.00 81.62 87 GLY A CA 1
ATOM 672 C C . GLY A 1 87 ? -6.374 12.477 6.426 1.00 81.62 87 GLY A C 1
ATOM 673 O O . GLY A 1 87 ? -5.642 12.112 5.510 1.00 81.62 87 GLY A O 1
ATOM 674 N N . ILE A 1 88 ? -7.472 11.803 6.775 1.00 84.19 88 ILE A N 1
ATOM 675 C CA . ILE A 1 88 ? -7.894 10.552 6.128 1.00 84.19 88 ILE A CA 1
ATOM 676 C C . ILE A 1 88 ? -8.240 10.793 4.658 1.00 84.19 88 ILE A C 1
ATOM 678 O O . ILE A 1 88 ? -7.879 9.979 3.813 1.00 84.19 88 ILE A O 1
ATOM 682 N N . PHE A 1 89 ? -8.885 11.917 4.342 1.00 87.38 89 PHE A N 1
ATOM 683 C CA . PHE A 1 89 ? -9.194 12.289 2.965 1.00 87.38 89 PHE A CA 1
ATOM 684 C C . PHE A 1 89 ? -7.931 12.487 2.112 1.00 87.38 89 PHE A C 1
ATOM 686 O O . PHE A 1 89 ? -7.865 11.976 0.998 1.00 87.38 89 PHE A O 1
ATOM 693 N N . ILE A 1 90 ? -6.899 13.156 2.641 1.00 88.94 90 ILE A N 1
ATOM 694 C CA . ILE A 1 90 ? -5.620 13.336 1.929 1.00 88.94 90 ILE A CA 1
ATOM 695 C C . ILE A 1 90 ? -4.942 11.985 1.672 1.00 88.94 90 ILE A C 1
ATOM 697 O O . ILE A 1 90 ? -4.494 11.720 0.556 1.00 88.94 90 ILE A O 1
ATOM 701 N N . ILE A 1 91 ? -4.896 11.109 2.682 1.00 90.00 91 ILE A N 1
ATOM 702 C CA . ILE A 1 91 ? -4.316 9.766 2.531 1.00 90.00 91 ILE A CA 1
ATOM 703 C C . ILE A 1 91 ? -5.112 8.959 1.496 1.00 90.00 91 ILE A C 1
ATOM 705 O O . ILE A 1 91 ? -4.517 8.260 0.679 1.00 90.00 91 ILE A O 1
ATOM 709 N N . TRP A 1 92 ? -6.440 9.091 1.487 1.00 92.50 92 TRP A N 1
ATOM 710 C CA . TRP A 1 92 ? -7.306 8.437 0.510 1.00 92.50 92 TRP A CA 1
ATOM 711 C C . TRP A 1 92 ? -7.066 8.929 -0.926 1.00 92.50 92 TRP A C 1
ATOM 713 O O . TRP A 1 92 ? -7.014 8.104 -1.833 1.00 92.50 92 TRP A O 1
ATOM 723 N N . ILE A 1 93 ? -6.834 10.230 -1.150 1.00 92.50 93 ILE A N 1
ATOM 724 C CA . ILE A 1 93 ? -6.440 10.740 -2.479 1.00 92.50 93 ILE A CA 1
ATOM 725 C C . ILE A 1 93 ? -5.140 10.074 -2.939 1.00 92.50 93 ILE A C 1
ATOM 727 O O . ILE A 1 93 ? -5.051 9.591 -4.068 1.00 92.50 93 ILE A O 1
ATOM 731 N N . GLY A 1 94 ? -4.136 10.010 -2.060 1.00 92.94 94 GLY A N 1
ATOM 732 C CA . GLY A 1 94 ? -2.894 9.303 -2.367 1.00 92.94 94 GLY A CA 1
ATOM 733 C C . GLY A 1 94 ? -3.133 7.818 -2.659 1.00 92.94 94 GLY A C 1
ATOM 734 O O . GLY A 1 94 ? -2.485 7.242 -3.529 1.00 92.94 94 GLY A O 1
ATOM 735 N N . HIS A 1 95 ? -4.085 7.193 -1.966 1.00 94.94 95 HIS A N 1
ATOM 736 C CA . HIS A 1 95 ? -4.391 5.774 -2.137 1.00 94.94 95 HIS A CA 1
ATOM 737 C C . HIS A 1 95 ? -5.063 5.519 -3.487 1.00 94.94 95 HIS A C 1
ATOM 739 O O . HIS A 1 95 ? -4.665 4.610 -4.212 1.00 94.94 95 HIS A O 1
ATOM 745 N N . MET A 1 96 ? -5.990 6.393 -3.886 1.00 94.69 96 MET A N 1
ATOM 746 C CA . MET A 1 96 ? -6.588 6.386 -5.219 1.00 94.69 96 MET A CA 1
ATOM 747 C C . MET A 1 96 ? -5.528 6.515 -6.318 1.00 94.69 96 MET A C 1
ATOM 749 O O . MET A 1 96 ? -5.616 5.818 -7.329 1.00 94.69 96 MET A O 1
ATOM 753 N N . LEU A 1 97 ? -4.516 7.369 -6.127 1.00 93.06 97 LEU A N 1
ATOM 754 C CA . LEU A 1 97 ? -3.405 7.491 -7.071 1.00 93.06 97 LEU A CA 1
ATOM 755 C C . LEU A 1 97 ? -2.644 6.163 -7.209 1.00 93.06 97 LEU A C 1
ATOM 757 O O . LEU A 1 97 ? -2.443 5.698 -8.329 1.00 93.06 97 LEU A O 1
ATOM 761 N N . VAL A 1 98 ? -2.286 5.519 -6.093 1.00 93.69 98 VAL A N 1
ATOM 762 C CA . VAL A 1 98 ? -1.607 4.209 -6.093 1.00 93.69 98 VAL A CA 1
ATOM 763 C C . VAL A 1 98 ? -2.448 3.144 -6.802 1.00 93.69 98 VAL A C 1
ATOM 765 O O . VAL A 1 98 ? -1.948 2.463 -7.695 1.00 93.69 98 VAL A O 1
ATOM 768 N N . VAL A 1 99 ? -3.735 3.033 -6.462 1.00 95.38 99 VAL A N 1
ATOM 769 C CA . VAL A 1 99 ? -4.671 2.084 -7.090 1.00 95.38 99 VAL A CA 1
ATOM 770 C C . VAL A 1 99 ? -4.800 2.337 -8.593 1.00 95.38 99 VAL A C 1
ATOM 772 O O . VAL A 1 99 ? -4.846 1.392 -9.380 1.00 95.38 99 VAL A O 1
ATOM 775 N N . THR A 1 100 ? -4.807 3.604 -9.011 1.00 93.12 100 THR A N 1
ATOM 776 C CA . THR A 1 100 ? -4.862 3.982 -10.428 1.00 93.12 100 THR A CA 1
ATOM 777 C C . THR A 1 100 ? -3.584 3.581 -11.161 1.00 93.12 100 THR A C 1
ATOM 779 O O . THR A 1 100 ? -3.674 2.992 -12.236 1.00 93.12 100 THR A O 1
ATOM 782 N N . ILE A 1 101 ? -2.403 3.823 -10.579 1.00 91.31 101 ILE A N 1
ATOM 783 C CA . ILE A 1 101 ? -1.120 3.378 -11.152 1.00 91.31 101 ILE A CA 1
ATOM 784 C C . ILE A 1 101 ? -1.101 1.854 -11.297 1.00 91.31 101 ILE A C 1
ATOM 786 O O . ILE A 1 101 ? -0.755 1.349 -12.362 1.00 91.31 101 ILE A O 1
ATOM 790 N N . LEU A 1 102 ? -1.558 1.117 -10.280 1.00 92.75 102 LEU A N 1
ATOM 791 C CA . LEU A 1 102 ? -1.686 -0.341 -10.352 1.00 92.75 102 LEU A CA 1
ATOM 792 C C . LEU A 1 102 ? -2.658 -0.791 -11.445 1.00 92.75 102 LEU A C 1
ATOM 794 O O . LEU A 1 102 ? -2.383 -1.757 -12.150 1.00 92.75 102 LEU A O 1
ATOM 798 N N . GLY A 1 103 ? -3.786 -0.097 -11.598 1.00 93.88 103 GLY A N 1
ATOM 799 C CA . GLY A 1 103 ? -4.752 -0.358 -12.660 1.00 93.88 103 GLY A CA 1
ATOM 800 C C . GLY A 1 103 ? -4.165 -0.140 -14.053 1.00 93.88 103 GLY A C 1
ATOM 801 O O . GLY A 1 103 ? -4.397 -0.946 -14.950 1.00 93.88 103 GLY A O 1
ATOM 802 N N . MET A 1 104 ? -3.361 0.908 -14.233 1.00 91.06 104 MET A N 1
ATOM 803 C CA . MET A 1 104 ? -2.650 1.154 -15.489 1.00 91.06 104 MET A CA 1
ATOM 804 C C . MET A 1 104 ? -1.586 0.082 -15.754 1.00 91.06 104 MET A C 1
ATOM 806 O O . MET A 1 104 ? -1.550 -0.460 -16.856 1.00 91.06 104 MET A O 1
ATOM 810 N N . ALA A 1 105 ? -0.796 -0.296 -14.744 1.00 90.00 105 ALA A N 1
ATOM 811 C CA . ALA A 1 105 ? 0.187 -1.378 -14.850 1.00 90.00 105 ALA A CA 1
ATOM 812 C C . ALA A 1 105 ? -0.477 -2.725 -15.190 1.00 90.00 105 ALA A C 1
ATOM 814 O O . ALA A 1 105 ? 0.002 -3.465 -16.045 1.00 90.00 105 ALA A O 1
ATOM 815 N N . MET A 1 106 ? -1.630 -3.019 -14.581 1.00 93.56 106 MET A N 1
ATOM 816 C CA . MET A 1 106 ? -2.459 -4.184 -14.902 1.00 93.56 106 MET A CA 1
ATOM 817 C C . MET A 1 106 ? -2.896 -4.174 -16.371 1.00 93.56 106 MET A C 1
ATOM 819 O O . MET A 1 106 ? -2.782 -5.189 -17.051 1.00 93.56 106 MET A O 1
ATOM 823 N N . LEU A 1 107 ? -3.398 -3.042 -16.870 1.00 92.81 107 LEU A N 1
ATOM 824 C CA . LEU A 1 107 ? -3.832 -2.906 -18.261 1.00 92.81 107 LEU A CA 1
ATOM 825 C C . LEU A 1 107 ? -2.661 -3.076 -19.237 1.00 92.81 107 LEU A C 1
ATOM 827 O O . LEU A 1 107 ? -2.783 -3.840 -20.194 1.00 92.81 107 LEU A O 1
ATOM 831 N N . GLN A 1 108 ? -1.518 -2.448 -18.957 1.00 89.81 108 GLN A N 1
ATOM 832 C CA . GLN A 1 108 ? -0.298 -2.599 -19.751 1.00 89.81 108 GLN A CA 1
ATOM 833 C C . GLN A 1 108 ? 0.177 -4.060 -19.781 1.00 89.81 108 GLN A C 1
ATOM 835 O O . GLN A 1 108 ? 0.443 -4.596 -20.855 1.00 89.81 108 GLN A O 1
ATOM 840 N N . ALA A 1 109 ? 0.169 -4.751 -18.636 1.00 90.88 109 ALA A N 1
ATOM 841 C CA . ALA A 1 109 ? 0.506 -6.174 -18.546 1.00 90.88 109 ALA A CA 1
ATOM 842 C C . ALA A 1 109 ? -0.413 -7.070 -19.396 1.00 90.88 109 ALA A C 1
ATOM 844 O O . ALA A 1 109 ? 0.015 -8.109 -19.895 1.00 90.88 109 ALA A O 1
ATOM 845 N N . LEU A 1 110 ? -1.674 -6.670 -19.573 1.00 93.00 110 LEU A N 1
ATOM 846 C CA . LEU A 1 110 ? -2.662 -7.368 -20.400 1.00 93.00 110 LEU A CA 1
ATOM 847 C C . LEU A 1 110 ? -2.605 -6.965 -21.886 1.00 93.00 110 LEU A C 1
ATOM 849 O O . LEU A 1 110 ? -3.409 -7.463 -22.675 1.00 93.00 110 LEU A O 1
ATOM 853 N N . GLY A 1 111 ? -1.668 -6.094 -22.274 1.00 90.88 111 GLY A N 1
ATOM 854 C CA . GLY A 1 111 ? -1.468 -5.648 -23.653 1.00 90.88 111 GLY A CA 1
ATOM 855 C C . GLY A 1 111 ? -2.348 -4.473 -24.082 1.00 90.88 111 GLY A C 1
ATOM 856 O O . GLY A 1 111 ? -2.471 -4.214 -25.278 1.00 90.88 111 GLY A O 1
ATOM 857 N N . PHE A 1 112 ? -2.971 -3.759 -23.141 1.00 90.06 112 PHE A N 1
ATOM 858 C CA . PHE A 1 112 ? -3.642 -2.500 -23.456 1.00 90.06 112 PHE A CA 1
ATOM 859 C C . PHE A 1 112 ? -2.622 -1.367 -23.543 1.00 90.06 112 PHE A C 1
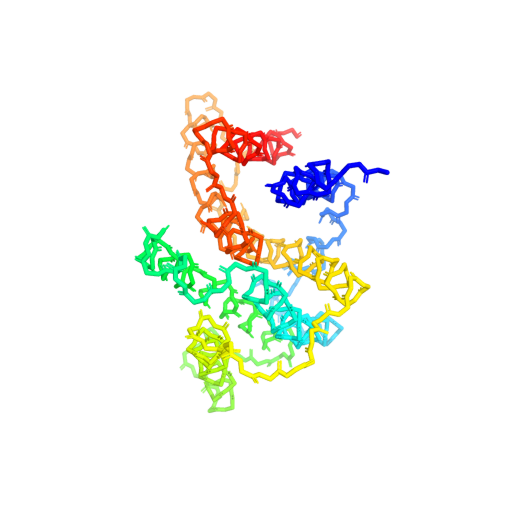ATOM 861 O O . PHE A 1 112 ? -1.834 -1.153 -22.624 1.00 90.06 112 PHE A O 1
ATOM 868 N N . ASP A 1 113 ? -2.686 -0.596 -24.623 1.00 82.19 113 ASP A N 1
ATOM 869 C CA . ASP A 1 113 ? -1.885 0.612 -24.771 1.00 82.19 113 ASP A CA 1
ATOM 870 C C . ASP A 1 113 ? -2.502 1.762 -23.960 1.00 82.19 113 ASP A C 1
ATOM 872 O O . ASP A 1 113 ? -3.557 2.308 -24.298 1.00 82.19 113 ASP A O 1
ATOM 876 N N . VAL A 1 114 ? -1.859 2.082 -22.836 1.00 78.25 114 VAL A N 1
ATOM 877 C CA . VAL A 1 114 ? -2.258 3.172 -21.933 1.00 78.25 114 VAL A CA 1
ATOM 878 C C . VAL A 1 114 ? -1.442 4.448 -22.204 1.00 78.25 114 VAL A C 1
ATOM 880 O O . VAL A 1 114 ? -1.880 5.543 -21.841 1.00 78.25 114 VAL A O 1
ATOM 883 N N . ALA A 1 115 ? -0.284 4.324 -22.867 1.00 69.69 115 ALA A N 1
ATOM 884 C CA . ALA A 1 115 ? 0.740 5.365 -22.967 1.00 69.69 115 ALA A CA 1
ATOM 885 C C . ALA A 1 115 ? 0.646 6.211 -24.245 1.00 69.69 115 ALA A C 1
ATOM 887 O O . ALA A 1 115 ? 0.973 7.396 -24.213 1.00 69.69 115 ALA A O 1
ATOM 888 N N . SER A 1 116 ? 0.175 5.655 -25.365 1.00 66.94 116 SER A N 1
ATOM 889 C CA . SER A 1 116 ? 0.193 6.355 -26.662 1.00 66.94 116 SER A CA 1
ATOM 890 C C . SER A 1 116 ? -0.851 7.468 -26.823 1.00 66.94 116 SER A C 1
ATOM 892 O O . SER A 1 116 ? -0.964 8.063 -27.895 1.00 66.94 116 SER A O 1
ATOM 894 N N . GLY A 1 117 ? -1.659 7.756 -25.797 1.00 59.94 117 GLY A N 1
ATOM 895 C CA . GLY A 1 117 ? -2.763 8.721 -25.872 1.00 59.94 117 GLY A CA 1
ATOM 896 C C . GLY A 1 117 ? -3.960 8.239 -26.707 1.00 59.94 117 GLY A C 1
ATOM 897 O O . GLY A 1 117 ? -5.059 8.767 -26.549 1.00 59.94 117 GLY A O 1
ATOM 898 N N . ALA A 1 118 ? -3.799 7.184 -27.513 1.00 59.88 118 ALA A N 1
ATOM 899 C CA . ALA A 1 118 ? -4.872 6.446 -28.171 1.00 59.88 118 ALA A CA 1
ATOM 900 C C . ALA A 1 118 ? -5.441 5.373 -27.228 1.00 59.88 118 ALA A C 1
ATOM 902 O O . ALA A 1 118 ? -5.514 4.192 -27.570 1.00 59.88 118 ALA A O 1
ATOM 903 N N . GLN A 1 119 ? -5.821 5.777 -26.011 1.00 65.69 119 GLN A N 1
ATOM 904 C CA . GLN A 1 119 ? -6.386 4.841 -25.044 1.00 65.69 119 GLN A CA 1
ATOM 905 C C . GLN A 1 119 ? -7.625 4.182 -25.641 1.00 65.69 119 GLN A C 1
ATOM 907 O O . GLN A 1 119 ? -8.583 4.854 -26.037 1.00 65.69 119 GLN A O 1
ATOM 912 N N . SER A 1 120 ? -7.624 2.848 -25.676 1.00 82.69 120 SER A N 1
ATOM 913 C CA . SER A 1 120 ? -8.845 2.110 -25.987 1.00 82.69 120 SER A CA 1
ATOM 914 C C . SER A 1 120 ? -9.948 2.567 -25.026 1.00 82.69 120 SER A C 1
ATOM 916 O O . SER A 1 120 ? -9.716 2.703 -23.822 1.00 82.69 120 SER A O 1
ATOM 918 N N . THR A 1 121 ? -11.161 2.799 -25.533 1.00 88.00 121 THR A N 1
ATOM 919 C CA . THR A 1 121 ? -12.306 3.206 -24.698 1.00 88.00 121 THR A CA 1
ATOM 920 C C . THR A 1 121 ? -12.489 2.270 -23.498 1.00 88.00 121 THR A C 1
ATOM 922 O O . THR A 1 121 ? -12.851 2.714 -22.413 1.00 88.00 121 THR A O 1
ATOM 925 N N . LEU A 1 122 ? -12.167 0.983 -23.665 1.00 88.50 122 LEU A N 1
ATOM 926 C CA . LEU A 1 122 ? -12.202 -0.019 -22.605 1.00 88.50 122 LEU A CA 1
ATOM 927 C C . LEU A 1 122 ? -11.212 0.271 -21.462 1.00 88.50 122 LEU A C 1
ATOM 929 O O . LEU A 1 122 ? -11.612 0.211 -20.302 1.00 88.50 122 LEU A O 1
ATOM 933 N N . ALA A 1 123 ? -9.959 0.623 -21.764 1.00 90.38 123 ALA A N 1
ATOM 934 C CA . ALA A 1 123 ? -8.964 0.980 -20.748 1.00 90.38 123 ALA A CA 1
ATOM 935 C C . ALA A 1 123 ? -9.417 2.197 -19.922 1.00 90.38 123 ALA A C 1
ATOM 937 O O . ALA A 1 123 ? -9.383 2.159 -18.691 1.00 90.38 123 ALA A O 1
ATOM 938 N N . GLY A 1 124 ? -9.937 3.231 -20.594 1.00 90.50 124 GLY A N 1
ATOM 939 C CA . GLY A 1 124 ? -10.493 4.413 -19.930 1.00 90.50 124 GLY A CA 1
ATOM 940 C C . GLY A 1 124 ? -11.683 4.081 -19.022 1.00 90.50 124 GLY A C 1
ATOM 941 O O . GLY A 1 124 ? -11.747 4.557 -17.889 1.00 90.50 124 GLY A O 1
ATOM 942 N N . LEU A 1 125 ? -12.595 3.210 -19.472 1.00 92.62 125 LEU A N 1
ATOM 943 C CA . LEU A 1 125 ? -13.725 2.742 -18.659 1.00 92.62 125 LEU A CA 1
ATOM 944 C C . LEU A 1 125 ? -13.276 1.942 -17.429 1.00 92.62 125 LEU A C 1
ATOM 946 O O . LEU A 1 125 ? -13.874 2.090 -16.364 1.00 92.62 125 LEU A O 1
ATOM 950 N N . ILE A 1 126 ? -12.226 1.125 -17.547 1.00 93.38 126 ILE A N 1
ATOM 951 C CA . ILE A 1 126 ? -11.671 0.362 -16.421 1.00 93.38 126 ILE A CA 1
ATOM 952 C C . ILE A 1 126 ? -11.055 1.307 -15.385 1.00 93.38 126 ILE A C 1
ATOM 954 O O . ILE A 1 126 ? -11.381 1.201 -14.203 1.00 93.38 126 ILE A O 1
ATOM 958 N N . VAL A 1 127 ? -10.229 2.268 -15.814 1.00 93.31 127 VAL A N 1
ATOM 959 C CA . VAL A 1 127 ? -9.635 3.273 -14.914 1.00 93.31 127 VAL A CA 1
ATOM 960 C C . VAL A 1 127 ? -10.721 4.109 -14.235 1.00 93.31 127 VAL A C 1
ATOM 962 O O . VAL A 1 127 ? -10.701 4.276 -13.016 1.00 93.31 127 VAL A O 1
ATOM 965 N N . PHE A 1 128 ? -11.721 4.572 -14.988 1.00 93.94 128 PHE A N 1
ATOM 966 C CA . PHE A 1 128 ? -12.866 5.282 -14.420 1.00 93.94 128 PHE A CA 1
ATOM 967 C C . PHE A 1 128 ? -13.616 4.420 -13.394 1.00 93.94 128 PHE A C 1
ATOM 969 O O . PHE A 1 128 ? -13.948 4.891 -12.306 1.00 93.94 128 PHE A O 1
ATOM 976 N N . GLY A 1 129 ? -13.823 3.136 -13.694 1.00 96.25 129 GLY A N 1
ATOM 977 C CA . GLY A 1 129 ? -14.409 2.170 -12.770 1.00 96.25 129 GLY A CA 1
ATOM 978 C C . GLY A 1 129 ? -13.620 2.029 -11.464 1.00 96.25 129 GLY A C 1
ATOM 979 O O . GLY A 1 129 ? -14.235 1.971 -10.400 1.00 96.25 129 GLY A O 1
ATOM 980 N N . LEU A 1 130 ? -12.283 2.038 -11.516 1.00 95.62 130 LEU A N 1
ATOM 981 C CA . LEU A 1 130 ? -11.426 2.021 -10.321 1.00 95.62 130 LEU A CA 1
ATOM 982 C C . LEU A 1 130 ? -11.595 3.288 -9.473 1.00 95.62 130 LEU A C 1
ATOM 984 O O . LEU A 1 130 ? -11.703 3.193 -8.252 1.00 95.62 130 LEU A O 1
ATOM 988 N N . VAL A 1 131 ? -11.707 4.461 -10.098 1.00 95.00 131 VAL A N 1
ATOM 989 C CA . VAL A 1 131 ? -11.968 5.721 -9.380 1.00 95.00 131 VAL A CA 1
ATOM 990 C C . VAL A 1 131 ? -13.337 5.692 -8.694 1.00 95.00 131 VAL A C 1
ATOM 992 O O . VAL A 1 131 ? -13.447 6.021 -7.511 1.00 95.00 131 VAL A O 1
ATOM 995 N N . ILE A 1 132 ? -14.385 5.251 -9.401 1.00 95.81 132 ILE A N 1
ATOM 996 C CA . ILE A 1 132 ? -15.730 5.103 -8.823 1.00 95.81 132 ILE A CA 1
ATOM 997 C C . ILE A 1 132 ? -15.729 4.077 -7.685 1.00 95.81 132 ILE A C 1
ATOM 999 O O . ILE A 1 132 ? -16.337 4.321 -6.642 1.00 95.81 132 ILE A O 1
ATOM 1003 N N . ARG A 1 133 ? -15.020 2.954 -7.846 1.00 94.69 133 ARG A N 1
ATOM 1004 C CA . ARG A 1 133 ? -14.830 1.945 -6.796 1.00 94.69 133 ARG A CA 1
ATOM 1005 C C . ARG A 1 133 ? -14.224 2.574 -5.537 1.00 94.69 133 ARG A C 1
ATOM 1007 O O . ARG A 1 133 ? -14.771 2.366 -4.455 1.00 94.69 133 ARG A O 1
ATOM 1014 N N . GLU A 1 134 ? -13.148 3.348 -5.662 1.00 94.25 134 GLU A N 1
ATOM 1015 C CA . GLU A 1 134 ? -12.490 3.991 -4.516 1.00 94.25 134 GLU A CA 1
ATOM 1016 C C . GLU A 1 134 ? -13.379 5.045 -3.840 1.00 94.25 134 GLU A C 1
ATOM 1018 O O . GLU A 1 134 ? -13.446 5.105 -2.609 1.00 94.25 134 GLU A O 1
ATOM 1023 N N . LEU A 1 135 ? -14.143 5.818 -4.620 1.00 91.81 135 LEU A N 1
ATOM 1024 C CA . LEU A 1 135 ? -15.156 6.742 -4.096 1.00 91.81 135 LEU A CA 1
ATOM 1025 C C . LEU A 1 135 ? -16.238 6.010 -3.296 1.00 91.81 135 LEU A C 1
ATOM 1027 O O . LEU A 1 135 ? -16.602 6.435 -2.199 1.00 91.81 135 LEU A O 1
ATOM 1031 N N . VAL A 1 136 ? -16.738 4.887 -3.817 1.00 90.81 136 VAL A N 1
ATOM 1032 C CA . VAL A 1 136 ? -17.733 4.057 -3.128 1.00 90.81 136 VAL A CA 1
ATOM 1033 C C . VAL A 1 136 ? -17.149 3.474 -1.842 1.00 90.81 136 VAL A C 1
ATOM 1035 O O . VAL A 1 136 ? -17.809 3.513 -0.803 1.00 90.81 1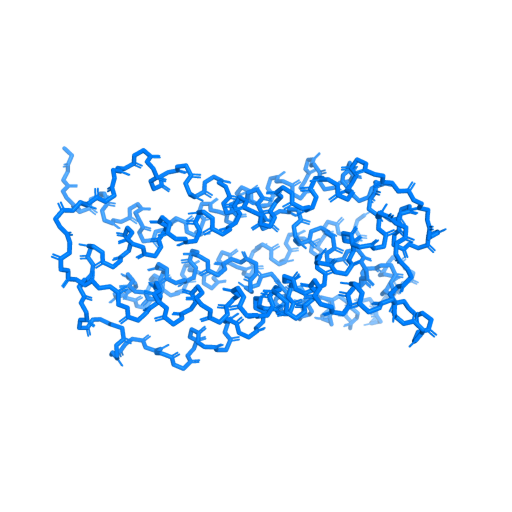36 VAL A O 1
ATOM 1038 N N . LEU A 1 137 ? -15.916 2.961 -1.874 1.00 87.50 137 LEU A N 1
ATOM 1039 C CA . LEU A 1 137 ? -15.266 2.411 -0.686 1.00 87.50 137 LEU A CA 1
ATOM 1040 C C . LEU A 1 137 ? -15.151 3.453 0.431 1.00 87.50 137 LEU A C 1
ATOM 1042 O O . LEU A 1 137 ? -15.526 3.178 1.574 1.00 87.50 137 LEU A O 1
ATOM 1046 N N . PHE A 1 138 ? -14.714 4.660 0.084 1.00 84.88 138 PHE A N 1
ATOM 1047 C CA . PHE A 1 138 ? -14.574 5.757 1.031 1.00 84.88 138 PHE A CA 1
ATOM 1048 C C . PHE A 1 138 ? -15.917 6.237 1.588 1.00 84.88 138 PHE A C 1
ATOM 1050 O O . PHE A 1 138 ? -16.097 6.292 2.804 1.00 84.88 138 PHE A O 1
ATOM 1057 N N . LEU A 1 139 ? -16.890 6.535 0.722 1.00 83.12 139 LEU A N 1
ATOM 1058 C CA . LEU A 1 139 ? -18.175 7.097 1.145 1.00 83.12 139 LEU A CA 1
ATOM 1059 C C . LEU A 1 139 ? -19.025 6.092 1.929 1.00 83.12 139 LEU A C 1
ATOM 1061 O O . LEU A 1 139 ? -19.610 6.443 2.952 1.00 83.12 139 LEU A O 1
ATOM 1065 N N . PHE A 1 140 ? -19.100 4.839 1.478 1.00 75.69 140 PHE A N 1
ATOM 1066 C CA . PHE A 1 140 ? -20.020 3.870 2.077 1.00 75.69 140 PHE A CA 1
ATOM 1067 C C . PHE A 1 140 ? -19.439 3.133 3.273 1.00 75.69 140 PHE A C 1
ATOM 1069 O O . PHE A 1 140 ? -20.205 2.764 4.158 1.00 75.69 140 PHE A O 1
ATOM 1076 N N . TYR A 1 141 ? -18.123 2.917 3.319 1.00 71.12 141 TYR A N 1
ATOM 1077 C CA . TYR A 1 141 ? -17.498 2.164 4.409 1.00 71.12 141 TYR A CA 1
ATOM 1078 C C . TYR A 1 141 ? -16.629 3.035 5.319 1.00 71.12 141 TYR A C 1
ATOM 1080 O O . TYR A 1 141 ? -16.425 2.663 6.473 1.00 71.12 141 TYR A O 1
ATOM 1088 N N . GLY A 1 142 ? -16.178 4.203 4.851 1.00 64.19 142 GLY A N 1
ATOM 1089 C CA . GLY A 1 142 ? -15.501 5.198 5.684 1.00 64.19 142 GLY A CA 1
ATOM 1090 C C . GLY A 1 142 ? -16.458 6.036 6.539 1.00 64.19 142 GLY A C 1
ATOM 1091 O O . GLY A 1 142 ? -16.091 6.385 7.659 1.00 64.19 142 GLY A O 1
ATOM 1092 N N . ALA A 1 143 ? -17.683 6.311 6.059 1.00 60.06 143 ALA A N 1
ATOM 1093 C CA . ALA A 1 143 ? -18.619 7.246 6.706 1.00 60.06 143 ALA A CA 1
ATOM 1094 C C . ALA A 1 143 ? -19.874 6.618 7.368 1.00 60.06 143 ALA A C 1
ATOM 1096 O O . ALA A 1 143 ? -20.614 7.316 8.060 1.00 60.06 143 ALA A O 1
ATOM 1097 N N . SER A 1 144 ? -20.171 5.324 7.183 1.00 54.66 144 SER A N 1
ATOM 1098 C CA . SER A 1 144 ? -21.437 4.698 7.637 1.00 54.66 144 SER A CA 1
ATOM 1099 C C . SER A 1 144 ? -21.270 3.164 7.749 1.00 54.66 144 SER A C 1
ATOM 1101 O O . SER A 1 144 ? -20.431 2.611 7.059 1.00 54.66 144 SER A O 1
ATOM 1103 N N . GLN A 1 145 ? -21.931 2.342 8.580 1.00 53.19 145 GLN A N 1
ATOM 1104 C CA . GLN A 1 145 ? -23.140 2.433 9.399 1.00 53.19 145 GLN A CA 1
ATOM 1105 C C . GLN A 1 145 ? -22.938 1.664 10.726 1.00 53.19 145 GLN A C 1
ATOM 1107 O O . GLN A 1 145 ? -22.749 0.450 10.729 1.00 53.19 145 GLN A O 1
ATOM 1112 N N . SER A 1 146 ? -23.075 2.338 11.870 1.00 50.44 146 SER A N 1
ATOM 1113 C CA . SER A 1 146 ? -23.421 1.674 13.134 1.00 50.44 146 SER A CA 1
ATOM 1114 C C . SER A 1 146 ? -24.921 1.354 13.100 1.00 50.44 146 SER A C 1
ATOM 1116 O O . SER A 1 146 ? -25.744 2.247 13.318 1.00 50.44 146 SER A O 1
ATOM 1118 N N . GLY A 1 147 ? -25.293 0.127 12.749 1.00 53.88 147 GLY A N 1
ATOM 1119 C CA . GLY A 1 147 ? -26.708 -0.249 12.673 1.00 53.88 147 GLY A CA 1
ATOM 1120 C C . GLY A 1 147 ? -26.973 -1.726 12.401 1.00 53.88 147 GLY A C 1
ATOM 1121 O O . GLY A 1 147 ? -27.964 -2.253 12.893 1.00 53.88 147 GLY A O 1
ATOM 1122 N N . GLU A 1 148 ? -26.083 -2.425 11.694 1.00 54.88 148 GLU A N 1
ATOM 1123 C CA . GLU A 1 148 ? -26.260 -3.858 11.426 1.00 54.88 148 GLU A CA 1
ATOM 1124 C C . GLU A 1 148 ? -25.589 -4.738 12.489 1.00 54.88 148 GLU A C 1
ATOM 1126 O O . GLU A 1 148 ? -24.414 -4.571 12.810 1.00 54.88 148 GLU A O 1
ATOM 1131 N N . SER A 1 149 ? -26.320 -5.732 13.005 1.00 54.31 149 SER A N 1
ATOM 1132 C CA . SER A 1 149 ? -25.904 -6.589 14.128 1.00 54.31 149 SER A CA 1
ATOM 1133 C C . SER A 1 149 ? -24.802 -7.612 13.810 1.00 54.31 149 SER A C 1
ATOM 1135 O O . SER A 1 149 ? -24.467 -8.431 14.668 1.00 54.31 149 SER A O 1
ATOM 1137 N N . ASN A 1 150 ? -24.229 -7.602 12.605 1.00 69.44 150 ASN A N 1
ATOM 1138 C CA . ASN A 1 150 ? -23.219 -8.574 12.187 1.00 69.44 150 ASN A CA 1
ATOM 1139 C C . ASN A 1 150 ? -21.809 -8.008 12.355 1.00 69.44 150 ASN A C 1
ATOM 1141 O O . ASN A 1 150 ? -21.178 -7.572 11.390 1.00 69.44 150 ASN A O 1
ATOM 1145 N N . LYS A 1 151 ? -21.322 -8.059 13.600 1.00 82.75 151 LYS A N 1
ATOM 1146 C CA . LYS A 1 151 ? -19.930 -7.751 13.949 1.00 82.75 151 LYS A CA 1
ATOM 1147 C C . LYS A 1 151 ? -18.969 -8.590 13.105 1.00 82.75 151 LYS A C 1
ATOM 1149 O O . LYS A 1 151 ? -19.152 -9.803 12.964 1.00 82.75 151 LYS A O 1
ATOM 1154 N N . ILE A 1 152 ? -17.915 -7.968 12.581 1.00 87.81 152 ILE A N 1
ATOM 1155 C CA . ILE A 1 152 ? -16.843 -8.709 11.902 1.00 87.81 152 ILE A CA 1
ATOM 1156 C C . ILE A 1 152 ? -16.105 -9.591 12.922 1.00 87.81 152 ILE A C 1
ATOM 1158 O O . ILE A 1 152 ? -15.703 -9.136 13.993 1.00 87.81 152 ILE A O 1
ATOM 1162 N N . SER A 1 153 ? -15.924 -10.875 12.597 1.00 90.94 153 SER A N 1
ATOM 1163 C CA . SER A 1 153 ? -15.170 -11.800 13.448 1.00 90.94 153 SER A CA 1
ATOM 1164 C C . SER A 1 153 ? -13.675 -11.470 13.436 1.00 90.94 153 SER A C 1
ATOM 1166 O O . SER A 1 153 ? -13.133 -11.021 12.426 1.00 90.94 153 SER A O 1
ATOM 1168 N N . SER A 1 154 ? -12.970 -11.761 14.533 1.00 89.69 154 SER A N 1
ATOM 1169 C CA . SER A 1 154 ? -11.526 -11.496 14.632 1.00 89.69 154 SER A CA 1
ATOM 1170 C C . SER A 1 154 ? -10.698 -12.227 13.569 1.00 89.69 154 SER A C 1
ATOM 1172 O O . SER A 1 154 ? -9.679 -11.703 13.135 1.00 89.69 154 SER A O 1
ATOM 1174 N N . HIS A 1 155 ? -11.154 -13.393 13.096 1.00 93.31 155 HIS A N 1
ATOM 1175 C CA . HIS A 1 155 ? -10.510 -14.110 11.991 1.00 93.31 155 HIS A CA 1
ATOM 1176 C C . HIS A 1 155 ? -10.632 -13.368 10.655 1.00 93.31 155 HIS A C 1
ATOM 1178 O O . HIS A 1 155 ? -9.657 -13.297 9.915 1.00 93.31 155 HIS A O 1
ATOM 1184 N N . LYS A 1 156 ? -11.802 -12.786 10.354 1.00 94.31 156 LYS A N 1
ATOM 1185 C CA . LYS A 1 156 ? -11.996 -11.977 9.139 1.00 94.31 156 LYS A CA 1
ATOM 1186 C C . LYS A 1 156 ? -11.176 -10.695 9.184 1.00 94.31 156 LYS A C 1
ATOM 1188 O O . LYS A 1 156 ? -10.623 -10.290 8.172 1.00 94.31 156 LYS A O 1
ATOM 1193 N N . GLU A 1 157 ? -11.075 -10.083 10.359 1.00 94.00 157 GLU A N 1
ATOM 1194 C CA . GLU A 1 157 ? -10.227 -8.912 10.554 1.00 94.00 157 GLU A CA 1
ATOM 1195 C C . GLU A 1 157 ? -8.742 -9.242 10.355 1.00 94.00 157 GLU A C 1
ATOM 1197 O O . GLU A 1 157 ? -8.049 -8.524 9.645 1.00 94.00 157 GLU A O 1
ATOM 1202 N N . PHE A 1 158 ? -8.261 -10.353 10.919 1.00 94.19 158 PHE A N 1
ATOM 1203 C CA . PHE A 1 158 ? -6.886 -10.801 10.700 1.00 94.19 158 PHE A CA 1
ATOM 1204 C C . PHE A 1 158 ? -6.618 -11.136 9.226 1.00 94.19 158 PHE A C 1
ATOM 1206 O O . PHE A 1 158 ? -5.586 -10.752 8.686 1.00 94.19 158 PHE A O 1
ATOM 1213 N N . ALA A 1 159 ? -7.561 -11.798 8.549 1.00 96.75 159 ALA A N 1
ATOM 1214 C CA . ALA A 1 159 ? -7.459 -12.050 7.114 1.00 96.75 159 ALA A CA 1
ATOM 1215 C C . ALA A 1 159 ? -7.383 -10.740 6.313 1.00 96.75 159 ALA A C 1
ATOM 1217 O O . ALA A 1 159 ? -6.571 -10.645 5.398 1.00 96.75 159 ALA A O 1
ATOM 1218 N N . ALA A 1 160 ? -8.165 -9.722 6.687 1.00 96.44 160 ALA A N 1
ATOM 1219 C CA . ALA A 1 160 ? -8.080 -8.396 6.082 1.00 96.44 160 ALA A CA 1
ATOM 1220 C C . ALA A 1 160 ? -6.697 -7.758 6.296 1.00 96.44 160 ALA A C 1
ATOM 1222 O O . ALA A 1 160 ? -6.135 -7.223 5.348 1.00 96.44 160 ALA A O 1
ATOM 1223 N N . ASP A 1 161 ? -6.118 -7.865 7.496 1.00 96.50 161 ASP A N 1
ATOM 1224 C CA . ASP A 1 161 ? -4.769 -7.354 7.782 1.00 96.50 161 ASP A CA 1
ATOM 1225 C C . ASP A 1 161 ? -3.711 -8.034 6.900 1.00 96.50 161 ASP A C 1
ATOM 1227 O O . ASP A 1 161 ? -2.861 -7.363 6.315 1.00 96.50 161 ASP A O 1
ATOM 1231 N N . VAL A 1 162 ? -3.788 -9.357 6.733 1.00 97.19 162 VAL A N 1
ATOM 1232 C CA . VAL A 1 162 ? -2.879 -10.104 5.848 1.00 97.19 162 VAL A CA 1
ATOM 1233 C C . VAL A 1 162 ? -3.069 -9.692 4.386 1.00 97.19 162 VAL A C 1
ATOM 1235 O O . VAL A 1 162 ? -2.091 -9.407 3.700 1.00 97.19 162 VAL A O 1
ATOM 1238 N N . MET A 1 163 ? -4.315 -9.601 3.914 1.00 97.88 163 MET A N 1
ATOM 1239 C CA . MET A 1 163 ? -4.640 -9.193 2.543 1.00 97.88 163 MET A CA 1
ATOM 1240 C C . MET A 1 163 ? -4.158 -7.774 2.227 1.00 97.88 163 MET A C 1
ATOM 1242 O O . MET A 1 163 ? -3.547 -7.561 1.184 1.00 97.88 163 MET A O 1
ATOM 1246 N N . LEU A 1 164 ? -4.374 -6.818 3.136 1.00 97.38 164 LEU A N 1
ATOM 1247 C CA . LEU A 1 164 ? -3.877 -5.446 2.996 1.00 97.38 164 LEU A CA 1
ATOM 1248 C C . LEU A 1 164 ? -2.352 -5.387 3.049 1.00 97.38 164 LEU A C 1
ATOM 1250 O O . LEU A 1 164 ? -1.753 -4.574 2.353 1.00 97.38 164 LEU A O 1
ATOM 1254 N N . THR A 1 165 ? -1.718 -6.259 3.837 1.00 97.31 165 THR A N 1
ATOM 1255 C CA . T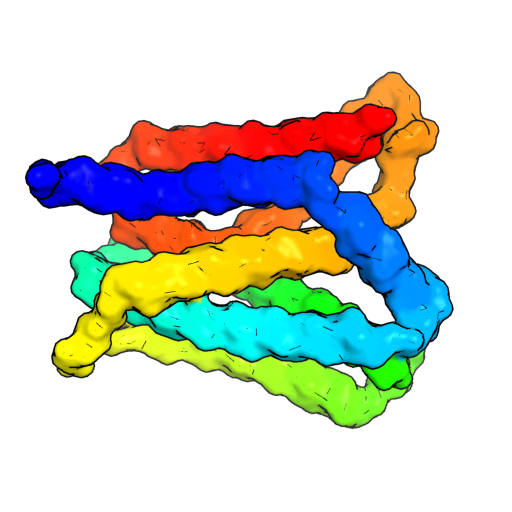HR A 1 165 ? -0.255 -6.355 3.870 1.00 97.31 165 THR A CA 1
ATOM 1256 C C . THR A 1 165 ? 0.295 -6.818 2.527 1.00 97.31 165 THR A C 1
ATOM 1258 O O . THR A 1 165 ? 1.188 -6.174 1.981 1.00 97.31 165 THR A O 1
ATOM 1261 N N . ILE A 1 166 ? -0.275 -7.888 1.963 1.00 96.31 166 ILE A N 1
ATOM 1262 C CA . ILE A 1 166 ? 0.101 -8.397 0.638 1.00 96.31 166 ILE A CA 1
ATOM 1263 C C . ILE A 1 166 ? -0.143 -7.326 -0.429 1.00 96.31 166 ILE A C 1
ATOM 1265 O O . ILE A 1 166 ? 0.751 -7.066 -1.232 1.00 96.31 166 ILE A O 1
ATOM 1269 N N . PHE A 1 167 ? -1.311 -6.671 -0.400 1.00 96.50 167 PHE A N 1
ATOM 1270 C CA . PHE A 1 167 ? -1.619 -5.552 -1.289 1.00 96.50 167 PHE A CA 1
ATOM 1271 C C . PHE A 1 167 ? -0.542 -4.475 -1.211 1.00 96.50 167 PHE A C 1
ATOM 1273 O O . PHE A 1 167 ? 0.042 -4.146 -2.234 1.00 96.50 167 PHE A O 1
ATOM 1280 N N . ALA A 1 168 ? -0.232 -3.967 -0.019 1.00 95.75 168 ALA A N 1
ATOM 1281 C CA . ALA A 1 168 ? 0.711 -2.867 0.123 1.00 95.75 168 ALA A CA 1
ATOM 1282 C C . ALA A 1 168 ? 2.125 -3.252 -0.329 1.00 95.75 168 ALA A C 1
ATOM 1284 O O . ALA A 1 168 ? 2.792 -2.435 -0.950 1.00 95.75 168 ALA A O 1
ATOM 1285 N N . CYS A 1 169 ? 2.565 -4.489 -0.074 1.00 94.56 169 CYS A N 1
ATOM 1286 C CA . CYS A 1 169 ? 3.859 -4.992 -0.542 1.00 94.56 169 CYS A CA 1
ATOM 1287 C C . CYS A 1 169 ? 3.948 -4.974 -2.075 1.00 94.56 169 CYS A C 1
ATOM 1289 O O . CYS A 1 169 ? 4.870 -4.382 -2.633 1.00 94.56 169 CYS A O 1
ATOM 1291 N N . VAL A 1 170 ? 2.965 -5.568 -2.758 1.00 93.00 170 VAL A N 1
ATOM 1292 C CA . VAL A 1 170 ? 2.948 -5.643 -4.228 1.00 93.00 170 VAL A CA 1
ATOM 1293 C C . VAL A 1 170 ? 2.698 -4.268 -4.850 1.00 93.00 170 VAL A C 1
ATOM 1295 O O . VAL A 1 170 ? 3.386 -3.890 -5.794 1.00 93.00 170 VAL A O 1
ATOM 1298 N N . ALA A 1 171 ? 1.752 -3.499 -4.308 1.00 92.38 171 ALA A N 1
ATOM 1299 C CA . ALA A 1 171 ? 1.407 -2.172 -4.802 1.00 92.38 171 ALA A CA 1
ATOM 1300 C C . ALA A 1 171 ? 2.567 -1.191 -4.658 1.00 92.38 171 ALA A C 1
ATOM 1302 O O . ALA A 1 171 ? 2.855 -0.420 -5.575 1.00 92.38 171 ALA A O 1
ATOM 1303 N N . TYR A 1 172 ? 3.271 -1.251 -3.529 1.00 90.75 172 TYR A N 1
ATOM 1304 C CA . TYR A 1 172 ? 4.496 -0.498 -3.356 1.00 90.75 172 TYR A CA 1
ATOM 1305 C C . TYR A 1 172 ? 5.546 -0.936 -4.374 1.00 90.75 172 TYR A C 1
ATOM 1307 O O . TYR A 1 172 ? 6.078 -0.082 -5.060 1.00 90.75 172 TYR A O 1
ATOM 1315 N N . THR A 1 173 ? 5.831 -2.233 -4.526 1.00 89.94 173 THR A N 1
ATOM 1316 C CA . THR A 1 173 ? 6.866 -2.681 -5.471 1.00 89.94 173 THR A CA 1
ATOM 1317 C C . THR A 1 173 ? 6.562 -2.242 -6.903 1.00 89.94 173 THR A C 1
ATOM 1319 O O . THR A 1 173 ? 7.449 -1.704 -7.556 1.00 89.94 173 THR A O 1
ATOM 1322 N N . ALA A 1 174 ? 5.311 -2.373 -7.348 1.00 85.62 174 ALA A N 1
ATOM 1323 C CA . ALA A 1 174 ? 4.892 -1.961 -8.686 1.00 85.62 174 ALA A CA 1
ATOM 1324 C C . ALA A 1 174 ? 4.958 -0.437 -8.900 1.00 85.62 174 ALA A C 1
ATOM 1326 O O . ALA A 1 174 ? 5.366 0.020 -9.963 1.00 85.62 174 ALA A O 1
ATOM 1327 N N . THR A 1 175 ? 4.567 0.371 -7.906 1.00 83.38 175 THR A N 1
ATOM 1328 C CA . THR A 1 175 ? 4.651 1.841 -8.024 1.00 83.38 175 THR A CA 1
ATOM 1329 C C . THR A 1 175 ? 6.076 2.356 -7.855 1.00 83.38 175 THR A C 1
ATOM 1331 O O . THR A 1 175 ? 6.476 3.294 -8.539 1.00 83.38 175 THR A O 1
ATOM 1334 N N . TRP A 1 176 ? 6.842 1.748 -6.953 1.00 82.50 176 TRP A N 1
ATOM 1335 C CA . TRP A 1 176 ? 8.209 2.133 -6.645 1.00 82.50 176 TRP A CA 1
ATOM 1336 C C . TRP A 1 176 ? 9.144 1.864 -7.806 1.00 82.50 176 TRP A C 1
ATOM 1338 O O . TRP A 1 176 ? 9.948 2.724 -8.122 1.00 82.50 176 TRP A O 1
ATOM 1348 N N . GLU A 1 177 ? 9.032 0.716 -8.465 1.00 76.56 177 GLU A N 1
ATOM 1349 C CA . GLU A 1 177 ? 9.860 0.385 -9.623 1.00 76.56 177 GLU A CA 1
ATOM 1350 C C . GLU A 1 177 ? 9.739 1.404 -10.755 1.00 76.56 177 GLU A C 1
ATOM 1352 O O . GLU A 1 177 ? 10.754 1.861 -11.277 1.00 76.56 177 GLU A O 1
ATOM 1357 N N . ALA A 1 178 ? 8.509 1.831 -11.059 1.00 67.62 178 ALA A N 1
ATOM 1358 C CA . ALA A 1 178 ? 8.245 2.855 -12.065 1.00 67.62 178 ALA A CA 1
ATOM 1359 C C . ALA A 1 178 ? 8.985 4.178 -11.785 1.00 67.62 178 ALA A C 1
ATOM 1361 O O . ALA A 1 178 ? 9.135 5.003 -12.683 1.00 67.62 178 ALA A O 1
ATOM 1362 N N . ILE A 1 179 ? 9.438 4.394 -10.546 1.00 69.38 179 ILE A N 1
ATOM 1363 C CA . ILE A 1 179 ? 10.152 5.599 -10.123 1.00 69.38 179 ILE A CA 1
ATOM 1364 C C . ILE A 1 179 ? 11.629 5.315 -9.840 1.00 69.38 179 ILE A C 1
ATOM 1366 O O . ILE A 1 179 ? 12.483 6.104 -10.235 1.00 69.38 179 ILE A O 1
ATOM 1370 N N . ALA A 1 180 ? 11.964 4.203 -9.192 1.00 69.94 180 ALA A N 1
ATOM 1371 C CA . ALA A 1 180 ? 13.325 3.848 -8.815 1.00 69.94 180 ALA A CA 1
ATOM 1372 C C . ALA A 1 180 ? 14.248 3.794 -10.038 1.00 69.94 180 ALA A C 1
ATOM 1374 O O . ALA A 1 180 ? 15.320 4.406 -10.002 1.00 69.94 180 ALA A O 1
ATOM 1375 N N . ASP A 1 181 ? 13.786 3.194 -11.139 1.00 67.50 181 ASP A N 1
ATOM 1376 C CA . ASP A 1 181 ? 14.544 3.129 -12.393 1.00 67.50 181 ASP A CA 1
ATOM 1377 C C . ASP A 1 181 ? 14.782 4.523 -12.998 1.00 67.50 181 ASP A C 1
ATOM 1379 O O . ASP A 1 181 ? 15.843 4.781 -13.562 1.00 67.50 181 ASP A O 1
ATOM 1383 N N . THR A 1 182 ? 13.869 5.480 -12.787 1.00 63.12 182 THR A N 1
ATOM 1384 C CA . THR A 1 182 ? 14.087 6.879 -13.205 1.00 63.12 182 THR A CA 1
ATOM 1385 C C . THR A 1 182 ? 15.073 7.639 -12.316 1.00 63.12 182 THR A C 1
ATOM 1387 O O . THR A 1 182 ? 15.639 8.640 -12.752 1.00 63.12 182 THR A O 1
ATOM 1390 N N . THR A 1 183 ? 15.291 7.184 -11.077 1.00 67.06 183 THR A N 1
ATOM 1391 C CA . THR A 1 183 ? 16.117 7.902 -10.089 1.00 67.06 183 THR A CA 1
ATOM 1392 C C . THR A 1 183 ? 17.572 7.453 -10.025 1.00 67.06 183 THR A C 1
ATOM 1394 O O . THR A 1 183 ? 18.369 8.201 -9.479 1.00 67.06 183 THR A O 1
ATOM 1397 N N . GLY A 1 184 ? 17.944 6.277 -10.551 1.00 70.88 184 GLY A N 1
ATOM 1398 C CA . GLY A 1 184 ? 19.347 5.875 -10.761 1.00 70.88 184 GLY A CA 1
ATOM 1399 C C . GLY A 1 184 ? 20.300 6.053 -9.564 1.00 70.88 184 GLY A C 1
ATOM 1400 O O . GLY A 1 184 ? 21.452 6.435 -9.762 1.00 70.88 184 GLY A O 1
ATOM 1401 N N . LEU A 1 185 ? 19.843 5.812 -8.325 1.00 75.44 185 LEU A N 1
ATOM 1402 C CA . LEU A 1 185 ? 20.553 6.200 -7.090 1.00 75.44 185 LEU A CA 1
ATOM 1403 C C . LEU A 1 185 ? 22.010 5.721 -6.999 1.00 75.44 185 LEU A C 1
ATOM 1405 O O . LEU A 1 185 ? 22.858 6.452 -6.490 1.00 75.44 185 LEU A O 1
ATOM 1409 N N . SER A 1 186 ? 22.313 4.532 -7.522 1.00 76.44 186 SER A N 1
ATOM 1410 C CA . SER A 1 186 ? 23.655 3.936 -7.491 1.00 76.44 186 SER A CA 1
ATOM 1411 C C . SER A 1 186 ? 24.684 4.656 -8.372 1.00 76.44 186 SER A C 1
ATOM 1413 O O . SER A 1 186 ? 25.881 4.410 -8.242 1.00 76.44 186 SER A O 1
ATOM 1415 N N . GLN A 1 187 ? 24.248 5.551 -9.264 1.00 82.81 187 GLN A N 1
ATOM 1416 C CA . GLN A 1 187 ? 25.132 6.297 -10.166 1.00 82.81 187 GLN A CA 1
ATOM 1417 C C . GLN A 1 187 ? 25.691 7.582 -9.529 1.00 82.81 187 GLN A C 1
ATOM 1419 O O . GLN A 1 187 ? 26.686 8.131 -10.011 1.00 82.81 187 GLN A O 1
ATOM 1424 N N . TYR A 1 188 ? 25.085 8.062 -8.439 1.00 85.50 188 TYR A N 1
ATOM 1425 C CA . TYR A 1 188 ? 25.460 9.319 -7.788 1.00 85.50 188 TYR A CA 1
ATOM 1426 C C . TYR A 1 188 ? 26.506 9.121 -6.690 1.00 85.50 188 TYR A C 1
ATOM 1428 O O . TYR A 1 188 ? 26.514 8.120 -5.978 1.00 85.50 188 TYR A O 1
ATOM 1436 N N . HIS A 1 189 ? 27.371 10.121 -6.505 1.00 89.31 189 HIS A N 1
ATOM 1437 C CA . HIS A 1 189 ? 28.440 10.095 -5.505 1.00 89.31 189 HIS A CA 1
ATOM 1438 C C . HIS A 1 189 ? 28.448 11.382 -4.666 1.00 89.31 189 HIS A C 1
ATOM 1440 O O . HIS A 1 189 ? 28.040 12.453 -5.116 1.00 89.31 189 HIS A O 1
ATOM 1446 N N . GLY A 1 190 ? 28.937 11.298 -3.425 1.00 91.50 190 GLY A N 1
ATOM 1447 C CA . GLY A 1 190 ? 29.114 12.467 -2.558 1.00 91.50 190 GLY A CA 1
ATOM 1448 C C . GLY A 1 190 ? 27.802 13.198 -2.245 1.00 91.50 190 GLY A C 1
ATOM 1449 O O . GLY A 1 190 ? 26.829 12.582 -1.823 1.00 91.50 190 GLY A O 1
ATOM 1450 N N . ALA A 1 191 ? 27.781 14.523 -2.420 1.00 91.38 191 ALA A N 1
ATOM 1451 C CA . ALA A 1 191 ? 26.627 15.368 -2.092 1.00 91.38 191 ALA A CA 1
ATOM 1452 C C . ALA A 1 191 ? 25.371 15.042 -2.922 1.00 91.38 191 ALA A C 1
ATOM 1454 O O . ALA A 1 191 ? 24.256 15.131 -2.408 1.00 91.38 191 ALA A O 1
ATOM 1455 N N . GLU A 1 192 ? 25.548 14.631 -4.179 1.00 88.12 192 GLU A N 1
ATOM 1456 C CA . GLU A 1 192 ? 24.443 14.286 -5.078 1.00 88.12 192 GLU A CA 1
ATOM 1457 C C . GLU A 1 192 ? 23.695 13.044 -4.592 1.00 88.12 192 GLU A C 1
ATOM 1459 O O . GLU A 1 192 ? 22.467 13.034 -4.599 1.00 88.12 192 GLU A O 1
ATOM 1464 N N . LEU A 1 193 ? 24.418 12.045 -4.069 1.00 89.88 193 LEU A N 1
ATOM 1465 C CA . LEU A 1 193 ? 23.812 10.850 -3.482 1.00 89.88 193 LEU A CA 1
ATOM 1466 C C . LEU A 1 193 ? 22.903 11.209 -2.304 1.00 89.88 193 LEU A C 1
ATOM 1468 O O . LEU A 1 193 ? 21.784 10.714 -2.224 1.00 89.88 193 LEU A O 1
ATOM 1472 N N . TYR A 1 194 ? 23.345 12.096 -1.406 1.00 90.31 194 TYR A N 1
ATOM 1473 C CA . TYR A 1 194 ? 22.525 12.512 -0.262 1.00 90.31 194 TYR A CA 1
ATOM 1474 C C . TYR A 1 194 ? 21.269 13.271 -0.693 1.00 90.31 194 TYR A C 1
ATOM 1476 O O . TYR A 1 194 ? 20.196 13.042 -0.133 1.00 90.31 194 TYR A O 1
ATOM 1484 N N . LEU A 1 195 ? 21.384 14.152 -1.693 1.00 90.62 195 LEU A N 1
ATOM 1485 C CA . LEU A 1 195 ? 20.235 14.871 -2.237 1.00 90.62 195 LEU A CA 1
ATOM 1486 C C . LEU A 1 195 ? 19.237 13.903 -2.883 1.00 90.62 195 LEU A C 1
ATOM 1488 O O . LEU A 1 195 ? 18.044 13.976 -2.594 1.00 90.62 195 LEU A O 1
ATOM 1492 N N . GLN A 1 196 ? 19.718 12.971 -3.706 1.00 89.12 196 GLN A N 1
ATOM 1493 C CA . GLN A 1 196 ? 18.857 11.997 -4.371 1.00 89.12 196 GLN A CA 1
ATOM 1494 C C . GLN A 1 196 ? 18.238 11.009 -3.379 1.00 89.12 196 GLN A C 1
ATOM 1496 O O . GLN A 1 196 ? 17.043 10.741 -3.455 1.00 89.12 196 GLN A O 1
ATOM 1501 N N . ALA A 1 197 ? 18.990 10.542 -2.380 1.00 88.62 197 ALA A N 1
ATOM 1502 C CA . ALA A 1 197 ? 18.463 9.705 -1.304 1.00 88.62 197 ALA A CA 1
ATOM 1503 C C . ALA A 1 197 ? 17.380 10.433 -0.491 1.00 88.62 197 ALA A C 1
ATOM 1505 O O . ALA A 1 197 ? 16.380 9.825 -0.103 1.00 88.62 197 ALA A O 1
ATOM 1506 N N . PHE A 1 198 ? 17.534 11.741 -0.257 1.00 91.00 198 PHE A N 1
ATOM 1507 C CA . PHE A 1 198 ? 16.509 12.557 0.391 1.00 91.00 198 PHE A CA 1
ATOM 1508 C C . PHE A 1 198 ? 15.241 12.667 -0.467 1.00 91.00 198 PHE A C 1
ATOM 1510 O O . PHE A 1 198 ? 14.146 12.417 0.036 1.00 91.00 198 PHE A O 1
ATOM 1517 N N . VAL A 1 199 ? 15.373 12.969 -1.763 1.00 90.38 199 VAL A N 1
ATOM 1518 C CA . VAL A 1 199 ? 14.234 13.022 -2.696 1.00 90.38 199 VAL A CA 1
ATOM 1519 C C . VAL A 1 199 ? 13.536 11.663 -2.781 1.00 90.38 199 VAL A C 1
ATOM 1521 O O . VAL A 1 199 ? 12.318 11.594 -2.621 1.00 90.38 199 VAL A O 1
ATOM 1524 N N . ALA A 1 200 ? 14.294 10.577 -2.933 1.00 88.81 200 ALA A N 1
ATOM 1525 C CA . ALA A 1 200 ? 13.770 9.217 -2.938 1.00 88.81 200 ALA A CA 1
ATOM 1526 C C . ALA A 1 200 ? 13.040 8.888 -1.627 1.00 88.81 200 ALA A C 1
ATOM 1528 O O . ALA A 1 200 ? 11.953 8.323 -1.662 1.00 88.81 200 ALA A O 1
ATOM 1529 N N . SER A 1 201 ? 13.563 9.316 -0.472 1.00 90.44 201 SER A N 1
ATOM 1530 C CA . SER A 1 201 ? 12.887 9.149 0.824 1.00 90.44 201 SER A CA 1
ATOM 1531 C C . SER A 1 201 ? 11.542 9.880 0.880 1.00 90.44 201 SER A C 1
ATOM 1533 O O . SER A 1 201 ? 10.576 9.354 1.436 1.00 90.44 201 SER A O 1
ATOM 1535 N N . LEU A 1 202 ? 11.452 11.087 0.310 1.00 91.44 202 LEU A N 1
ATOM 1536 C CA . LEU A 1 202 ? 10.196 11.838 0.249 1.00 91.44 202 LEU A CA 1
ATOM 1537 C C . LEU A 1 202 ? 9.179 11.145 -0.656 1.00 91.44 202 LEU A C 1
ATOM 1539 O O . LEU A 1 202 ? 8.038 10.941 -0.244 1.00 91.44 202 LEU A O 1
ATOM 1543 N N . VAL A 1 203 ? 9.598 10.741 -1.856 1.00 89.50 203 VAL A N 1
ATOM 1544 C CA . VAL A 1 203 ? 8.743 10.006 -2.796 1.00 89.50 203 VAL A CA 1
ATOM 1545 C C . VAL A 1 203 ? 8.285 8.681 -2.187 1.00 89.50 203 VAL A C 1
ATOM 1547 O O . VAL A 1 203 ? 7.101 8.352 -2.260 1.00 89.50 203 VAL A O 1
ATOM 1550 N N . PHE A 1 204 ? 9.190 7.970 -1.507 1.00 90.06 204 PHE A N 1
ATOM 1551 C CA . PHE A 1 204 ? 8.879 6.749 -0.773 1.00 90.06 204 PHE A CA 1
ATOM 1552 C C . PHE A 1 204 ? 7.747 7.000 0.210 1.00 90.06 204 PHE A C 1
ATOM 1554 O O . PHE A 1 204 ? 6.738 6.313 0.159 1.00 90.06 204 PHE A O 1
ATOM 1561 N N . ILE A 1 205 ? 7.874 8.008 1.078 1.00 91.69 205 ILE A N 1
ATOM 1562 C CA . ILE A 1 205 ? 6.850 8.317 2.082 1.00 91.69 205 ILE A CA 1
ATOM 1563 C C . ILE A 1 205 ? 5.519 8.672 1.410 1.00 91.69 205 ILE A C 1
ATOM 1565 O O . ILE A 1 205 ? 4.475 8.186 1.848 1.00 91.69 205 ILE A O 1
ATOM 1569 N N . ILE A 1 206 ? 5.554 9.477 0.344 1.00 91.31 206 ILE A N 1
ATOM 1570 C CA . ILE A 1 206 ? 4.362 9.910 -0.396 1.00 91.31 206 ILE A CA 1
ATOM 1571 C C . ILE A 1 206 ? 3.580 8.721 -0.963 1.00 91.31 206 ILE A C 1
ATOM 1573 O O . ILE A 1 206 ? 2.356 8.789 -0.990 1.00 91.31 206 ILE A O 1
ATOM 1577 N N . LEU A 1 207 ? 4.244 7.639 -1.377 1.00 90.94 207 LEU A N 1
ATOM 1578 C CA . LEU A 1 207 ? 3.591 6.451 -1.945 1.00 90.94 207 LEU A CA 1
ATOM 1579 C C . LEU A 1 207 ? 3.311 5.367 -0.905 1.00 90.94 207 LEU A C 1
ATOM 1581 O O . LEU A 1 207 ? 2.247 4.746 -0.901 1.00 90.94 207 LEU A O 1
ATOM 1585 N N . PHE A 1 208 ? 4.240 5.173 0.024 1.00 92.94 208 PHE A N 1
ATOM 1586 C CA . PHE A 1 208 ? 4.150 4.175 1.076 1.00 92.94 208 PHE A CA 1
ATOM 1587 C C . PHE A 1 208 ? 2.991 4.463 2.030 1.00 92.94 208 PHE A C 1
ATOM 1589 O O . PHE A 1 208 ? 2.201 3.567 2.327 1.00 92.94 208 PHE A O 1
ATOM 1596 N N . VAL A 1 209 ? 2.839 5.713 2.482 1.00 93.94 209 VAL A N 1
ATOM 1597 C CA . VAL A 1 209 ? 1.767 6.093 3.415 1.00 93.94 209 VAL A CA 1
ATOM 1598 C C . VAL A 1 209 ? 0.388 5.730 2.835 1.00 93.94 209 VAL A C 1
ATOM 1600 O O . VAL A 1 209 ? -0.348 4.995 3.496 1.00 93.94 209 VAL A O 1
ATOM 1603 N N . PRO A 1 210 ? 0.044 6.107 1.592 1.00 93.62 210 PRO A N 1
ATOM 1604 C CA . PRO A 1 210 ? -1.180 5.649 0.945 1.00 93.62 210 PRO A CA 1
ATOM 1605 C C . PRO A 1 210 ? -1.368 4.138 0.821 1.00 93.62 210 PRO A C 1
ATOM 1607 O O . PRO A 1 210 ? -2.487 3.653 0.976 1.00 93.62 210 PRO A O 1
ATOM 1610 N N . THR A 1 211 ? -0.312 3.357 0.574 1.00 94.38 211 THR A N 1
ATOM 1611 C CA . THR A 1 211 ? -0.448 1.885 0.503 1.00 94.38 211 THR A CA 1
ATOM 1612 C C . THR A 1 211 ? -0.874 1.283 1.848 1.00 94.38 211 THR A C 1
ATOM 1614 O O . THR A 1 211 ? -1.536 0.247 1.891 1.00 94.38 211 THR A O 1
ATOM 1617 N N . ARG A 1 212 ? -0.583 1.978 2.958 1.00 94.19 212 ARG A N 1
ATOM 1618 C CA . ARG A 1 212 ? -0.948 1.590 4.326 1.00 94.19 212 ARG A CA 1
ATOM 1619 C C . ARG A 1 212 ? -2.323 2.119 4.767 1.00 94.19 212 ARG A C 1
ATOM 1621 O O . ARG A 1 212 ? -2.638 2.093 5.959 1.00 94.19 212 ARG A O 1
ATOM 1628 N N . PHE A 1 213 ? -3.162 2.589 3.842 1.00 93.31 213 PHE A N 1
ATOM 1629 C CA . PHE A 1 213 ? -4.419 3.283 4.152 1.00 93.31 213 PHE A CA 1
ATOM 1630 C C . PHE A 1 213 ? -5.299 2.558 5.184 1.00 93.31 213 PHE A C 1
ATOM 1632 O O . PHE A 1 213 ? -5.733 3.170 6.159 1.00 93.31 213 PHE A O 1
ATOM 1639 N N . GLY A 1 214 ? -5.497 1.242 5.047 1.00 92.62 214 GLY A N 1
ATOM 1640 C CA . GLY A 1 214 ? -6.325 0.469 5.978 1.00 92.62 214 GLY A CA 1
ATOM 1641 C C . GLY A 1 214 ? -5.798 0.417 7.421 1.00 92.62 214 GLY A C 1
ATOM 1642 O O . GLY A 1 214 ? -6.598 0.423 8.360 1.00 92.62 214 GLY A O 1
ATOM 1643 N N . PHE A 1 215 ? -4.475 0.406 7.626 1.00 93.56 215 PHE A N 1
ATOM 1644 C CA . PHE A 1 215 ? -3.898 0.470 8.976 1.00 93.56 215 PHE A CA 1
ATOM 1645 C C . PHE A 1 215 ? -3.836 1.904 9.493 1.00 93.56 215 PHE A C 1
ATOM 1647 O O . PHE A 1 215 ? -4.129 2.119 10.661 1.00 93.56 215 PHE A O 1
ATOM 1654 N N . LEU A 1 216 ? -3.531 2.885 8.637 1.00 90.94 216 LEU A N 1
ATOM 1655 C CA . LEU A 1 216 ? -3.559 4.302 9.016 1.00 90.94 216 LEU A CA 1
ATOM 1656 C C . LEU A 1 216 ? -4.950 4.736 9.469 1.00 90.94 216 LEU A C 1
ATOM 1658 O O . LEU A 1 216 ? -5.078 5.456 10.453 1.00 90.94 216 LEU A O 1
ATOM 1662 N N . TYR A 1 217 ? -5.996 4.261 8.793 1.00 89.12 217 TYR A N 1
ATOM 1663 C CA . TYR A 1 217 ? -7.373 4.485 9.216 1.00 89.12 217 TYR A CA 1
ATOM 1664 C C . TYR A 1 217 ? -7.620 3.949 10.632 1.00 89.12 217 TYR A C 1
ATOM 1666 O O . TYR A 1 217 ? -8.162 4.656 11.479 1.00 89.12 217 TYR A O 1
ATOM 1674 N N . GLU A 1 218 ? -7.189 2.716 10.921 1.00 89.00 218 GLU A N 1
ATOM 1675 C CA . GLU A 1 218 ? -7.300 2.152 12.269 1.00 89.00 218 GLU A CA 1
ATOM 1676 C C . GLU A 1 218 ? -6.495 2.958 13.293 1.00 89.00 218 GLU A C 1
ATOM 1678 O O . GLU A 1 218 ? -7.023 3.284 14.355 1.00 89.00 218 GLU A O 1
ATOM 1683 N N . GLU A 1 219 ? -5.240 3.281 12.991 1.00 88.19 219 GLU A N 1
ATOM 1684 C CA . GLU A 1 219 ? -4.345 4.045 13.860 1.00 88.19 219 GLU A CA 1
ATOM 1685 C C . GLU A 1 219 ? -4.950 5.409 14.198 1.00 88.19 219 GLU A C 1
ATOM 1687 O O . GLU A 1 219 ? -5.115 5.731 15.369 1.00 88.19 219 GLU A O 1
ATOM 1692 N N . LEU A 1 220 ? -5.406 6.174 13.207 1.00 84.69 220 LEU A N 1
ATOM 1693 C CA . LEU A 1 220 ? -6.033 7.482 13.427 1.00 84.69 220 LEU A CA 1
ATOM 1694 C C . LEU A 1 220 ? -7.315 7.393 14.269 1.00 84.69 220 LEU A C 1
ATOM 1696 O O . LEU A 1 220 ? -7.616 8.298 15.047 1.00 84.69 220 LEU A O 1
ATOM 1700 N N . MET A 1 221 ? -8.060 6.291 14.164 1.00 81.56 221 MET A N 1
ATOM 1701 C CA . MET A 1 221 ? -9.250 6.057 14.987 1.00 81.56 221 MET A CA 1
ATOM 1702 C C . MET A 1 221 ? -8.936 5.502 16.386 1.00 81.56 221 MET A C 1
ATOM 1704 O O . MET A 1 221 ? -9.796 5.548 17.267 1.00 81.56 221 MET A O 1
ATOM 1708 N N . THR A 1 222 ? -7.740 4.949 16.613 1.00 81.56 222 THR A N 1
ATOM 1709 C CA . THR A 1 222 ? -7.371 4.248 17.859 1.00 81.56 222 THR A CA 1
ATOM 1710 C C . THR A 1 222 ? -6.326 4.970 18.701 1.00 81.56 222 THR A C 1
ATOM 1712 O O . THR A 1 222 ? -6.271 4.704 19.903 1.00 81.56 222 THR A O 1
ATOM 1715 N N . VAL A 1 223 ? -5.533 5.874 18.120 1.00 77.69 223 VAL A N 1
ATOM 1716 C CA . VAL A 1 223 ? -4.499 6.656 18.807 1.00 77.69 223 VAL A CA 1
ATOM 1717 C C . VAL A 1 223 ? -5.134 7.495 19.911 1.00 77.69 223 VAL A C 1
ATOM 1719 O O . VAL A 1 223 ? -6.071 8.262 19.688 1.00 77.69 223 VAL A O 1
ATOM 1722 N N . ARG A 1 224 ? -4.621 7.329 21.133 1.00 72.94 224 ARG A N 1
ATOM 1723 C CA . ARG A 1 224 ? -5.118 8.025 22.332 1.00 72.94 224 ARG A CA 1
ATOM 1724 C C . ARG A 1 224 ? -4.043 8.850 23.027 1.00 72.94 224 ARG A C 1
ATOM 1726 O O . ARG A 1 224 ? -4.383 9.651 23.893 1.00 72.94 224 ARG A O 1
ATOM 1733 N N . SER A 1 225 ? -2.770 8.666 22.675 1.00 82.56 225 SER A N 1
ATOM 1734 C CA . SER A 1 225 ? -1.647 9.352 23.310 1.00 82.56 225 SER A CA 1
ATOM 1735 C C . SER A 1 225 ? -0.598 9.827 22.303 1.00 82.56 225 SER A C 1
ATOM 1737 O O . SER A 1 225 ? -0.405 9.219 21.252 1.00 82.56 225 SER A O 1
ATOM 1739 N N . GLU A 1 226 ? 0.159 10.872 22.661 1.00 85.69 226 GLU A N 1
ATOM 1740 C CA . GLU A 1 226 ? 1.324 11.308 21.874 1.00 85.69 226 GLU A CA 1
ATOM 1741 C C . GLU A 1 226 ? 2.365 10.198 21.698 1.00 85.69 226 GLU A C 1
ATOM 1743 O O . GLU A 1 226 ? 3.090 10.170 20.704 1.00 85.69 226 GLU A O 1
ATOM 1748 N N . ARG A 1 227 ? 2.461 9.283 22.670 1.00 87.19 227 ARG A N 1
ATOM 1749 C CA . ARG A 1 227 ? 3.395 8.158 22.620 1.00 87.19 227 ARG A CA 1
ATOM 1750 C C . ARG A 1 227 ? 3.060 7.214 21.467 1.00 87.19 227 ARG A C 1
ATOM 1752 O O . ARG A 1 227 ? 3.981 6.754 20.796 1.00 87.19 227 ARG A O 1
ATOM 1759 N N . ASP A 1 228 ? 1.775 6.974 21.218 1.00 86.31 228 ASP A N 1
ATOM 1760 C CA . ASP A 1 228 ? 1.317 6.132 20.109 1.00 86.31 228 ASP A CA 1
ATOM 1761 C C . ASP A 1 228 ? 1.662 6.792 18.771 1.00 86.31 228 ASP A C 1
ATOM 1763 O O . ASP A 1 228 ? 2.271 6.162 17.908 1.00 86.31 228 ASP A O 1
ATOM 1767 N N . THR A 1 229 ? 1.392 8.096 18.643 1.00 86.31 229 THR A N 1
ATOM 1768 C CA . THR A 1 229 ? 1.763 8.887 17.460 1.00 86.31 229 THR A CA 1
ATOM 1769 C C . THR A 1 229 ? 3.264 8.821 17.187 1.00 86.31 229 THR A C 1
ATOM 1771 O O . THR A 1 229 ? 3.679 8.555 16.059 1.00 86.31 229 THR A O 1
ATOM 1774 N N . ARG A 1 230 ? 4.101 9.007 18.218 1.00 90.25 230 ARG A N 1
ATOM 1775 C CA . ARG A 1 230 ? 5.564 8.916 18.084 1.00 90.25 230 ARG A CA 1
ATOM 1776 C C . ARG A 1 230 ? 6.008 7.525 17.639 1.00 90.25 230 ARG A C 1
ATOM 1778 O O . ARG A 1 230 ? 6.891 7.434 16.795 1.00 90.25 230 ARG A O 1
ATOM 1785 N N . ALA A 1 231 ? 5.401 6.458 18.159 1.00 90.12 231 ALA A N 1
ATOM 1786 C CA . ALA A 1 231 ? 5.723 5.092 17.749 1.00 90.12 231 ALA A CA 1
ATOM 1787 C C . ALA A 1 231 ? 5.370 4.834 16.273 1.00 90.12 231 ALA A C 1
ATOM 1789 O O . ALA A 1 231 ? 6.169 4.249 15.540 1.00 90.12 231 ALA A O 1
ATOM 1790 N N . ILE A 1 232 ? 4.213 5.318 15.814 1.00 89.44 232 ILE A N 1
ATOM 1791 C CA . ILE A 1 232 ? 3.780 5.195 14.415 1.00 89.44 232 ILE A CA 1
ATOM 1792 C C . ILE A 1 232 ? 4.728 5.961 13.484 1.00 89.44 232 ILE A C 1
ATOM 1794 O O . ILE A 1 232 ? 5.215 5.391 12.503 1.00 89.44 232 ILE A O 1
ATOM 1798 N N . ILE A 1 233 ? 5.043 7.219 13.814 1.00 91.50 233 ILE A N 1
ATOM 1799 C CA . ILE A 1 233 ? 5.987 8.042 13.043 1.00 91.50 233 ILE A CA 1
ATOM 1800 C C . ILE A 1 233 ? 7.358 7.368 13.005 1.00 91.50 233 ILE A C 1
ATOM 1802 O O . ILE A 1 233 ? 7.899 7.153 11.924 1.00 91.50 233 ILE A O 1
ATOM 1806 N N . LEU A 1 234 ? 7.895 6.966 14.160 1.00 94.25 234 LEU A N 1
ATOM 1807 C CA . LEU A 1 234 ? 9.213 6.343 14.247 1.00 94.25 234 LEU A CA 1
ATOM 1808 C C . LEU A 1 234 ? 9.281 5.040 13.444 1.00 94.25 234 LEU A C 1
ATOM 1810 O O . LEU A 1 234 ? 10.237 4.838 12.705 1.00 94.25 234 LEU A O 1
ATOM 1814 N N . SER A 1 235 ? 8.261 4.181 13.526 1.00 94.75 235 SER A N 1
ATOM 1815 C CA . SER A 1 235 ? 8.227 2.941 12.737 1.00 94.75 235 SER A CA 1
ATOM 1816 C C . SER A 1 235 ? 8.178 3.204 11.227 1.00 94.75 235 SER A C 1
ATOM 1818 O O . SER A 1 235 ? 8.807 2.482 10.455 1.00 94.75 235 SER A O 1
ATOM 1820 N N . THR A 1 236 ? 7.490 4.270 10.807 1.00 93.75 236 THR A N 1
ATOM 1821 C CA . THR A 1 236 ? 7.436 4.690 9.401 1.00 93.75 236 THR A CA 1
ATOM 1822 C C . THR A 1 236 ? 8.803 5.210 8.950 1.00 93.75 236 THR A C 1
ATOM 1824 O O . THR A 1 236 ? 9.302 4.768 7.924 1.00 93.75 236 THR A O 1
ATOM 1827 N N . LEU A 1 237 ? 9.459 6.056 9.755 1.00 94.31 237 LEU A N 1
ATOM 1828 C CA . LEU A 1 237 ? 10.804 6.569 9.468 1.00 94.31 237 LEU A CA 1
ATOM 1829 C C . LEU A 1 237 ? 11.860 5.458 9.407 1.00 94.31 237 LEU A C 1
ATOM 1831 O O . LEU A 1 237 ? 12.706 5.479 8.520 1.00 94.31 237 LEU A O 1
ATOM 1835 N N . ILE A 1 238 ? 11.801 4.477 10.314 1.00 96.19 238 ILE A N 1
ATOM 1836 C CA . ILE A 1 238 ? 12.694 3.308 10.294 1.00 96.19 238 ILE A CA 1
ATOM 1837 C C . ILE A 1 238 ? 12.487 2.502 9.010 1.00 96.19 238 ILE A C 1
ATOM 1839 O O . ILE A 1 238 ? 13.463 2.090 8.390 1.00 96.19 238 ILE A O 1
ATOM 1843 N N . THR A 1 239 ? 11.234 2.312 8.590 1.00 95.25 239 THR A N 1
ATOM 1844 C CA . THR A 1 239 ? 10.916 1.611 7.337 1.00 95.25 239 THR A CA 1
ATOM 1845 C C . THR A 1 239 ? 11.493 2.351 6.137 1.00 95.25 239 THR A C 1
ATOM 1847 O O . THR A 1 239 ? 12.187 1.740 5.332 1.00 95.25 239 THR A O 1
ATOM 1850 N N . THR A 1 240 ? 11.289 3.669 6.057 1.00 92.75 240 THR A N 1
ATOM 1851 C CA . THR A 1 240 ? 11.877 4.503 5.002 1.00 92.75 240 THR A CA 1
ATOM 1852 C C . THR A 1 240 ? 13.398 4.390 4.987 1.00 92.75 240 THR A C 1
ATOM 1854 O O . THR A 1 240 ? 13.981 4.105 3.946 1.00 92.75 240 THR A O 1
ATOM 1857 N N . ALA A 1 241 ? 14.052 4.567 6.138 1.00 93.31 241 ALA A N 1
ATOM 1858 C CA . ALA A 1 241 ? 15.507 4.501 6.235 1.00 93.31 241 ALA A CA 1
ATOM 1859 C C . ALA A 1 241 ? 16.050 3.127 5.815 1.00 93.31 241 ALA A C 1
ATOM 1861 O O . ALA A 1 241 ? 17.063 3.060 5.124 1.00 93.31 241 ALA A O 1
ATOM 1862 N N . PHE A 1 242 ? 15.365 2.043 6.192 1.00 94.31 242 PHE A N 1
ATOM 1863 C CA . PHE A 1 242 ? 15.737 0.689 5.790 1.00 94.31 242 PHE A CA 1
ATOM 1864 C C . PHE A 1 242 ? 15.637 0.499 4.276 1.00 94.31 242 PHE A C 1
ATOM 1866 O O . PHE A 1 242 ? 16.589 0.029 3.663 1.00 94.31 242 PHE A O 1
ATOM 1873 N N . VAL A 1 243 ? 14.510 0.884 3.671 1.00 90.38 243 VAL A N 1
ATOM 1874 C CA . VAL A 1 243 ? 14.285 0.709 2.229 1.00 90.38 243 VAL A CA 1
ATOM 1875 C C . VAL A 1 243 ? 15.289 1.517 1.416 1.00 90.38 243 VAL A C 1
ATOM 1877 O O . VAL A 1 243 ? 15.912 0.979 0.510 1.00 90.38 243 VAL A O 1
ATOM 1880 N N . ILE A 1 244 ? 15.494 2.785 1.771 1.00 89.56 244 ILE A N 1
ATOM 1881 C CA . ILE A 1 244 ? 16.450 3.650 1.074 1.00 89.56 244 ILE A CA 1
ATOM 1882 C C . ILE A 1 244 ? 17.882 3.141 1.272 1.00 89.56 244 ILE A C 1
ATOM 1884 O O . ILE A 1 244 ? 18.651 3.102 0.317 1.00 89.56 244 ILE A O 1
ATOM 1888 N N . GLY A 1 245 ? 18.231 2.679 2.476 1.00 88.94 245 GLY A N 1
ATOM 1889 C CA . GLY A 1 245 ? 19.528 2.054 2.738 1.00 88.94 245 GLY A CA 1
ATOM 1890 C C . GLY A 1 245 ? 19.760 0.794 1.901 1.00 88.94 245 GLY A C 1
ATOM 1891 O O . GLY A 1 245 ? 20.831 0.643 1.325 1.00 88.94 245 GLY A O 1
ATOM 1892 N N . ALA A 1 246 ? 18.748 -0.068 1.773 1.00 87.50 246 ALA A N 1
ATOM 1893 C CA . ALA A 1 246 ? 18.813 -1.283 0.960 1.00 87.50 246 ALA A CA 1
ATOM 1894 C C . ALA A 1 246 ? 18.964 -1.012 -0.547 1.00 87.50 246 ALA A C 1
ATOM 1896 O O . ALA A 1 246 ? 19.348 -1.915 -1.276 1.00 87.50 246 ALA A O 1
ATOM 1897 N N . MET A 1 247 ? 18.661 0.202 -1.014 1.00 80.81 247 MET A N 1
ATOM 1898 C CA . MET A 1 247 ? 18.829 0.601 -2.417 1.00 80.81 247 MET A CA 1
ATOM 1899 C C . MET A 1 247 ? 20.183 1.235 -2.726 1.00 80.81 247 MET A C 1
ATOM 1901 O O . MET A 1 247 ? 20.570 1.312 -3.889 1.00 80.81 247 MET A O 1
ATOM 1905 N N . ILE A 1 248 ? 20.857 1.768 -1.708 1.00 82.81 248 ILE A N 1
ATOM 1906 C CA . ILE A 1 248 ? 22.185 2.373 -1.857 1.00 82.81 248 ILE A CA 1
ATOM 1907 C C . ILE A 1 248 ? 23.274 1.288 -1.868 1.00 82.81 248 ILE A C 1
ATOM 1909 O O . ILE A 1 248 ? 24.329 1.499 -2.465 1.00 82.81 248 ILE A O 1
ATOM 1913 N N . LEU A 1 249 ? 23.023 0.165 -1.185 1.00 80.25 249 LEU A N 1
ATOM 1914 C CA . LEU A 1 249 ? 23.915 -0.996 -1.091 1.00 80.25 249 LEU A CA 1
ATOM 1915 C C . LEU A 1 249 ? 23.823 -1.889 -2.332 1.00 80.25 249 LEU A C 1
ATOM 1917 O O . LEU A 1 249 ? 24.898 -2.368 -2.757 1.00 80.25 249 LEU A O 1
#

Organism: NCBI:txid2014247

Foldseek 3Di:
DDPVVVLVVLLCLVLVLLVVLLVCLVPPLVVLLVVLCCQLPVLDAALVLLVVLVVLLVLLLLLLLLLLLQLCVPQPQVLCVVLCVPVLVLLLVLLLVLNLLSLVSSCSNNVADPDPVPGDPVSVVSSVVSNVSSVCSCPVRVRDDPPDPDHRDPVSNVSSSVSLSVSLSSSLSNVLSSVVVVLPLQVDDDPVNVVSLVVSLVVSCSNNSSSCSSSVSSNSSSDDDVVSVVSSVVSSVVSSVSSSVVSND

Sequence (249 aa):
MSTSFLNYAKAHRGVAFNLVFILYVALFQPLLLSGASAVMHEQQINFLLGILLAGLLVVETIALKWKFRAVNDRQGKVSFEKNGAGGIFIIWIGHMLVVTILGMAMLQALGFDVASGAQSTLAGLIVFGLVIRELVLFLFYGASQSGESNKISSHKEFAADVMLTIFACVAYTATWEAIADTTGLSQYHGAELYLQAFVASLVFIILFVPTRFGFLYEELMTVRSERDTRAIILSTLITTAFVIGAMIL

Radius of gyration: 18.86 Å; chains: 1; bounding box: 56×30×59 Å